Protein AF-A0A3P7IVL6-F1 (afdb_monomer)

Secondary structure (DSSP, 8-state):
--HHHHHHHHHHHHHHHHHHHHHHHHTT-TT----SHHHHHHHHHHHHHHHHHHHHHHHHHHHHHHHHHHHHHHHHHHHHHHHHHHHHHHHHHHHHHHHHHHHHHHS---TTHHHHHHHHHHHHHHHHHHHHHHHHHHHHHHHHHHHHHHHHHHHHHHHHHHHHHHHHHHHHHHHHHHHHHHHHHHHHHHHHHHT--

Radius of gyration: 36.12 Å; Cα contacts (8 Å, |Δi|>4): 30; chains: 1; bounding box: 82×51×109 Å

Nearest PDB structures (foldseek):
  7o3w-assembly1_A  TM=5.440E-01  e=7.818E-01  Synechocystis sp. PCC 6803 substr. Kazusa
  8qbr-assembly1_A  TM=5.659E-01  e=1.483E+00  Nostoc punctiforme
  7aal-assembly1_B  TM=8.943E-01  e=7.839E+00  Homo sapiens
  3na7-assembly1_A  TM=5.509E-01  e=3.410E+00  Helicobacter pylori NCTC 11638
  7pg5-assembly1_B  TM=4.757E-01  e=8.910E+00  Homo sapiens

InterPro domains:
  IPR004178 Calmodulin-binding domain [PF02888] (80-142)
  IPR004178 Calmodulin-binding domain [SM01053] (80-152)
  IPR013099 Potassium channel domain [PF07885] (22-63)
  IPR015449 Potassium channel, calcium-activated, SK [PTHR10153] (15-185)
  IPR036122 SK, calmodulin-binding domain superfamily [SSF81327] (63-142)

Sequence (197 aa):
MCRRFSTRMRCGLLVSLILPAITFMLNGYGDIVPQTHAGRIIAIFVGVVGAIISSILIAVISRNILLSQGQRNVNNFMHDSKLTREHKNAAAKVLQ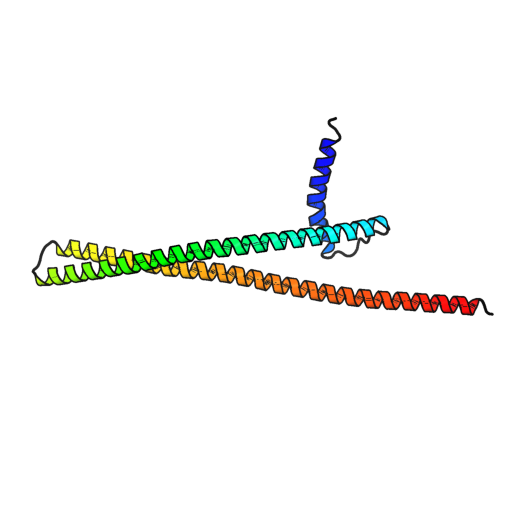HTWRIHKCLRSGPDSRLRTYQRKFLRAIHEFRAIKNEMRVFSENNSANSQQVTRLVAEMHFSMQRLMSAQDEMRAQIEVLQRAVRNHYTNSQQRCVFAFHH

pLDDT: mean 72.86, std 12.62, range [30.52, 90.44]

Foldseek 3Di:
DPPPVVVVVVVVVCCVVVLVVVVVVVVDPPDDDPPDPVVVVVVVVSVVVVVVVVVVVVVVVVVVVVVVCVVVVVVLVVVLVVLVVQLVVLVVQLVVLVVVLVVVVVVDDDPCNVVSVVSNVVSVVSNVVSVVVVVVSVVVVVVVVVVVVVVVVVVVVVVVVVVVVVVVVVVVVVVVVVVVVVVVVVVVVVVVVVVPD

Solvent-accessible surface area (backbone atoms only — not comparable to full-atom values): 10817 Å² total; per-residue (Å²): 131,76,73,68,58,61,53,54,55,50,50,53,54,47,48,65,53,44,53,60,50,49,53,62,46,69,74,70,63,93,78,81,74,64,90,45,75,68,50,51,53,51,52,52,53,50,51,52,51,50,50,52,52,50,51,52,50,51,53,50,51,51,52,53,51,53,53,49,48,56,55,47,51,52,52,50,51,54,50,50,56,48,51,55,52,49,48,54,51,34,50,51,50,35,52,53,38,51,52,52,46,55,55,47,67,74,74,48,98,53,89,60,52,64,59,49,52,51,54,35,52,50,32,50,50,52,41,51,49,51,53,49,51,53,50,52,51,51,50,52,53,50,52,54,52,49,51,52,54,49,53,51,50,53,50,50,52,53,49,49,53,52,50,54,54,50,51,53,53,50,52,52,51,52,53,50,52,51,51,54,52,53,51,52,53,54,53,52,53,52,55,56,59,68,74,74,117

Mean predicted aligned error: 16.77 Å

Structure (mmCIF, N/CA/C/O backbone):
data_AF-A0A3P7IVL6-F1
#
_entry.id   AF-A0A3P7IVL6-F1
#
loop_
_atom_site.group_PDB
_atom_site.id
_atom_site.type_symbol
_atom_site.label_atom_id
_atom_site.label_alt_id
_atom_site.label_comp_id
_atom_site.label_asym_id
_atom_site.label_entity_id
_atom_site.label_seq_id
_atom_site.pdbx_PDB_ins_code
_atom_site.Cartn_x
_atom_site.Cartn_y
_atom_site.Cartn_z
_atom_site.occupancy
_atom_site.B_iso_or_equiv
_atom_site.auth_seq_id
_atom_site.auth_comp_id
_atom_site.auth_asym_id
_atom_site.auth_atom_id
_atom_site.pdbx_PDB_model_num
ATOM 1 N N . MET A 1 1 ? 33.882 36.173 -13.151 1.00 40.03 1 MET A N 1
ATOM 2 C CA . MET A 1 1 ? 33.550 34.875 -12.511 1.00 40.03 1 MET A CA 1
ATOM 3 C C . MET A 1 1 ? 32.069 34.452 -12.582 1.00 40.03 1 MET A C 1
ATOM 5 O O . MET A 1 1 ? 31.773 33.340 -12.176 1.00 40.03 1 MET A O 1
ATOM 9 N N . CYS A 1 2 ? 31.143 35.229 -13.171 1.00 39.06 2 CYS A N 1
ATOM 10 C CA . CYS A 1 2 ? 29.698 34.919 -13.103 1.00 39.06 2 CYS A CA 1
ATOM 11 C C . CYS A 1 2 ? 29.119 34.078 -14.277 1.00 39.06 2 CYS A C 1
ATOM 13 O O . CYS A 1 2 ? 28.009 33.568 -14.188 1.00 39.06 2 CYS A O 1
ATOM 15 N N . ARG A 1 3 ? 29.858 33.860 -15.382 1.00 30.52 3 ARG A N 1
ATOM 16 C CA . ARG A 1 3 ? 29.344 33.093 -16.549 1.00 30.52 3 ARG A CA 1
ATOM 17 C C . ARG A 1 3 ? 29.587 31.579 -16.513 1.00 30.52 3 ARG A C 1
ATOM 19 O O . ARG A 1 3 ? 28.929 30.866 -17.257 1.00 30.52 3 ARG A O 1
ATOM 26 N N . ARG A 1 4 ? 30.484 31.074 -15.655 1.00 42.00 4 ARG A N 1
ATOM 27 C CA . ARG A 1 4 ? 30.798 29.628 -15.548 1.00 42.00 4 ARG A CA 1
ATOM 28 C C . ARG A 1 4 ? 29.868 28.854 -14.603 1.00 42.00 4 ARG A C 1
ATOM 30 O O . ARG A 1 4 ? 29.782 27.636 -14.708 1.00 42.00 4 ARG A O 1
ATOM 37 N N . PHE A 1 5 ? 29.159 29.542 -13.705 1.00 41.78 5 PHE A N 1
ATOM 38 C CA . PHE A 1 5 ? 28.256 28.904 -12.738 1.00 41.78 5 PHE A CA 1
ATOM 39 C C . PHE A 1 5 ? 26.876 28.596 -13.351 1.00 41.78 5 PHE A C 1
ATOM 41 O O . PHE A 1 5 ? 26.327 27.514 -13.162 1.00 41.78 5 PHE A O 1
ATOM 48 N N . SER A 1 6 ? 26.365 29.495 -14.204 1.00 43.97 6 SER A N 1
ATOM 49 C CA . SER A 1 6 ? 25.066 29.337 -14.878 1.00 43.97 6 SER A CA 1
ATOM 50 C C . SER A 1 6 ? 25.060 28.257 -15.979 1.00 43.97 6 SER A C 1
ATOM 52 O O . SER A 1 6 ? 24.025 27.654 -16.262 1.00 43.97 6 SER A O 1
ATOM 54 N N . THR A 1 7 ? 26.198 27.961 -16.614 1.00 47.94 7 THR A N 1
ATOM 55 C CA . THR A 1 7 ? 26.320 26.847 -17.577 1.00 47.94 7 THR A CA 1
ATOM 56 C C . THR A 1 7 ? 26.314 25.484 -16.889 1.00 47.94 7 THR A C 1
ATOM 58 O O . THR A 1 7 ? 25.734 24.545 -17.421 1.00 47.94 7 THR A O 1
ATOM 61 N N . ARG A 1 8 ? 26.866 25.372 -15.674 1.00 49.00 8 ARG A N 1
ATOM 62 C CA . ARG A 1 8 ? 26.912 24.104 -14.926 1.00 49.00 8 ARG A CA 1
ATOM 63 C C . ARG A 1 8 ? 25.527 23.673 -14.422 1.00 49.00 8 ARG A C 1
ATOM 65 O O . ARG A 1 8 ? 25.185 22.500 -14.531 1.00 49.00 8 ARG A O 1
ATOM 72 N N . MET A 1 9 ? 24.709 24.625 -13.958 1.00 46.12 9 MET A N 1
ATOM 73 C CA . MET A 1 9 ? 23.315 24.376 -13.547 1.00 46.12 9 MET A CA 1
ATOM 74 C C . MET A 1 9 ? 22.387 24.058 -14.729 1.00 46.12 9 MET A C 1
ATOM 76 O O . MET A 1 9 ? 21.556 23.161 -14.615 1.00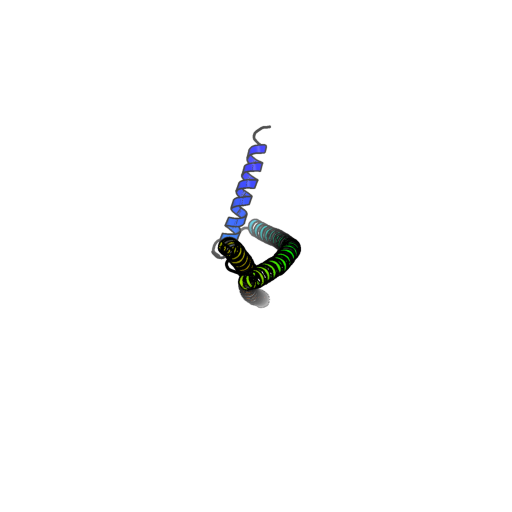 46.12 9 MET A O 1
ATOM 80 N N . ARG A 1 10 ? 22.562 24.717 -15.887 1.00 51.88 10 ARG A N 1
ATOM 81 C CA . ARG A 1 10 ? 21.811 24.378 -17.110 1.00 51.88 10 ARG A CA 1
ATOM 82 C C . ARG A 1 10 ? 22.158 22.988 -17.635 1.00 51.88 10 ARG A C 1
ATOM 84 O O . ARG A 1 10 ? 21.244 22.261 -18.000 1.00 51.88 10 ARG A O 1
ATOM 91 N N . CYS A 1 11 ? 23.431 22.587 -17.598 1.00 51.12 11 CYS A N 1
ATOM 92 C CA . CYS A 1 11 ? 23.828 21.226 -17.963 1.00 51.12 11 CYS A CA 1
ATOM 93 C C . CYS A 1 11 ? 23.228 20.174 -17.021 1.00 51.12 11 CYS A C 1
ATOM 95 O O . CYS A 1 11 ? 22.756 19.158 -17.505 1.00 51.12 11 CYS A O 1
ATOM 97 N N . GLY A 1 12 ? 23.184 20.410 -15.704 1.00 57.50 12 GLY A N 1
ATOM 98 C CA . GLY A 1 12 ? 22.579 19.461 -14.758 1.00 57.50 12 GLY A CA 1
ATOM 99 C C . GLY A 1 12 ? 21.068 19.287 -14.948 1.00 57.50 12 GLY A C 1
ATOM 100 O O . GLY A 1 12 ? 20.574 18.159 -14.929 1.00 57.50 12 GLY A O 1
ATOM 101 N N . LEU A 1 13 ? 20.342 20.388 -15.188 1.00 55.28 13 LEU A N 1
ATOM 102 C CA . LEU A 1 13 ? 18.896 20.354 -15.435 1.00 55.28 13 LEU A CA 1
ATOM 103 C C . LEU A 1 13 ? 18.567 19.730 -16.799 1.00 55.28 13 LEU A C 1
ATOM 105 O O . LEU A 1 13 ? 17.675 18.891 -16.888 1.00 55.28 13 LEU A O 1
ATOM 109 N N . LEU A 1 14 ? 19.324 20.094 -17.842 1.00 59.06 14 LEU A N 1
ATOM 110 C CA . LEU A 1 14 ? 19.193 19.504 -19.174 1.00 59.06 14 LEU A CA 1
ATOM 111 C C . LEU A 1 14 ? 19.497 18.011 -19.133 1.00 59.06 14 LEU A C 1
ATOM 113 O O . LEU A 1 14 ? 18.693 17.244 -19.630 1.00 59.06 14 LEU A O 1
ATOM 117 N N . VAL A 1 15 ? 20.581 17.579 -18.483 1.00 59.62 15 VAL A N 1
ATOM 118 C CA . VAL A 1 15 ? 20.932 16.155 -18.340 1.00 59.62 15 VAL A CA 1
ATOM 119 C C . VAL A 1 15 ? 19.873 15.391 -17.536 1.00 59.62 15 VAL A C 1
ATOM 121 O O . VAL A 1 15 ? 19.522 14.279 -17.919 1.00 59.62 15 VAL A O 1
ATOM 124 N N . SER A 1 16 ? 19.299 15.991 -16.488 1.00 60.81 16 SER A N 1
ATOM 125 C CA . SER A 1 16 ? 18.245 15.356 -15.675 1.00 60.81 16 SER A CA 1
ATOM 126 C C . SER A 1 16 ? 16.907 15.204 -16.405 1.00 60.81 16 SER A C 1
ATOM 128 O O . SER A 1 16 ? 16.158 14.288 -16.088 1.00 60.81 16 SER A O 1
ATOM 130 N N . LEU A 1 17 ? 16.604 16.069 -17.379 1.00 60.56 17 LEU A N 1
ATOM 131 C CA . LEU A 1 17 ? 15.425 15.956 -18.253 1.00 60.56 17 LEU A CA 1
ATOM 132 C C . LEU A 1 17 ? 15.698 15.093 -19.494 1.00 60.56 17 LEU A C 1
ATOM 134 O O . LEU A 1 17 ? 14.822 14.363 -19.949 1.00 60.56 17 LEU A O 1
ATOM 138 N N . ILE A 1 18 ? 16.925 15.135 -20.013 1.00 59.34 18 ILE A N 1
ATOM 139 C CA . ILE A 1 18 ? 17.363 14.402 -21.204 1.00 59.34 18 ILE A CA 1
ATOM 140 C C . ILE A 1 18 ? 17.543 12.911 -20.915 1.00 59.34 18 ILE A C 1
ATOM 142 O O . ILE A 1 18 ? 17.183 12.099 -21.754 1.00 59.34 18 ILE A O 1
ATOM 146 N N . LEU A 1 19 ? 18.038 12.514 -19.742 1.00 58.66 19 LEU A N 1
ATOM 147 C CA . LEU A 1 19 ? 18.210 11.100 -19.382 1.00 58.66 19 LEU A CA 1
ATOM 148 C C . LEU A 1 19 ? 16.891 10.294 -19.359 1.00 58.66 19 LEU A C 1
ATOM 150 O O . LEU A 1 19 ? 16.832 9.251 -20.017 1.00 58.66 19 LEU A O 1
ATOM 154 N N . PRO A 1 20 ? 15.817 10.737 -18.674 1.00 62.50 20 PRO A N 1
ATOM 155 C CA . PRO A 1 20 ? 14.535 10.040 -18.714 1.00 62.50 20 PRO A CA 1
ATOM 156 C C . PRO A 1 20 ? 13.854 10.161 -20.082 1.00 62.50 20 PRO A C 1
ATOM 158 O O . PRO A 1 20 ? 13.264 9.184 -20.530 1.00 62.50 20 PRO A O 1
ATOM 161 N N . ALA A 1 21 ? 13.996 11.292 -20.790 1.00 57.72 21 ALA A N 1
ATOM 162 C CA . ALA A 1 21 ? 13.462 11.455 -22.145 1.00 57.72 21 ALA A CA 1
ATOM 163 C C . ALA A 1 21 ? 14.143 10.526 -23.167 1.00 57.72 21 ALA A C 1
ATOM 165 O O . ALA A 1 21 ? 13.452 9.889 -23.951 1.00 57.72 21 ALA A O 1
ATOM 166 N N . ILE A 1 22 ? 15.473 10.369 -23.115 1.00 58.38 22 ILE A N 1
ATOM 167 C CA . ILE A 1 22 ? 16.239 9.419 -23.942 1.00 58.38 22 ILE A CA 1
ATOM 168 C C . ILE A 1 22 ? 15.881 7.975 -23.586 1.00 58.38 22 ILE A C 1
ATOM 170 O O . ILE A 1 22 ? 15.765 7.151 -24.484 1.00 58.38 22 ILE A O 1
ATOM 174 N N . THR A 1 23 ? 15.653 7.662 -22.307 1.00 66.25 23 THR A N 1
ATOM 175 C CA . THR A 1 23 ? 15.199 6.325 -21.879 1.00 66.25 23 THR A CA 1
ATOM 176 C C . THR A 1 23 ? 13.799 6.014 -22.426 1.00 66.25 23 THR A C 1
ATOM 178 O O . THR A 1 23 ? 13.561 4.914 -22.917 1.00 66.25 23 THR A O 1
ATOM 181 N N . PHE A 1 24 ? 12.895 7.001 -22.427 1.00 53.53 24 PHE A N 1
ATOM 182 C CA . PHE A 1 24 ? 11.566 6.892 -23.042 1.00 53.53 24 PHE A CA 1
ATOM 183 C C . PHE A 1 24 ? 11.642 6.766 -24.576 1.00 53.53 24 PHE A C 1
ATOM 185 O O . PHE A 1 24 ? 10.857 6.036 -25.172 1.00 53.53 24 PHE A O 1
ATOM 192 N N . MET A 1 25 ? 12.623 7.421 -25.208 1.00 54.16 25 MET A N 1
ATOM 193 C CA . MET A 1 25 ? 12.894 7.346 -26.651 1.00 54.16 25 MET A CA 1
ATOM 194 C C . MET A 1 25 ? 13.533 6.004 -27.065 1.00 54.16 25 MET A C 1
ATOM 196 O O . MET A 1 25 ? 13.226 5.476 -28.133 1.00 54.16 25 MET A O 1
ATOM 200 N N . LEU A 1 26 ? 14.374 5.416 -26.203 1.00 52.44 26 LEU A N 1
ATOM 201 C CA . LEU A 1 26 ? 14.987 4.092 -26.390 1.00 52.44 26 LEU A CA 1
ATOM 202 C C . LEU A 1 26 ? 14.007 2.930 -26.171 1.00 52.44 26 LEU A C 1
ATOM 204 O O . LEU A 1 26 ? 14.275 1.833 -26.650 1.00 52.44 26 LEU A O 1
ATOM 208 N N . ASN A 1 27 ? 12.875 3.164 -25.499 1.00 62.91 27 ASN A N 1
ATOM 209 C CA . ASN A 1 27 ? 11.801 2.176 -25.357 1.00 62.91 27 ASN A CA 1
ATOM 210 C C . ASN A 1 27 ? 11.063 1.883 -26.683 1.00 62.91 27 ASN A C 1
ATOM 212 O O . ASN A 1 27 ? 10.253 0.960 -26.714 1.00 62.91 27 ASN A O 1
ATOM 216 N N . GLY A 1 28 ? 11.357 2.608 -27.775 1.00 50.34 28 GLY A N 1
ATOM 217 C CA . GLY A 1 28 ? 11.016 2.149 -29.125 1.00 50.34 28 GLY A CA 1
ATOM 218 C C . GLY A 1 28 ? 10.509 3.206 -30.102 1.00 50.34 28 GLY A C 1
ATOM 219 O O . GLY A 1 28 ? 9.373 3.116 -30.549 1.00 50.34 28 GLY A O 1
ATOM 220 N N . TYR A 1 29 ? 11.374 4.122 -30.540 1.00 47.25 29 TYR A N 1
ATOM 221 C CA . TYR A 1 29 ? 11.321 4.611 -31.925 1.00 47.25 29 TYR A CA 1
ATOM 222 C C . TYR A 1 29 ? 12.718 4.461 -32.535 1.00 47.25 29 TYR A C 1
ATOM 224 O O . TYR A 1 29 ? 13.561 5.353 -32.477 1.00 47.25 29 TYR A O 1
ATOM 232 N N . GLY A 1 30 ? 12.989 3.252 -33.031 1.00 52.19 30 GLY A N 1
ATOM 233 C CA . GLY A 1 30 ? 14.270 2.804 -33.580 1.00 52.19 30 GLY A CA 1
ATOM 234 C C . GLY A 1 30 ? 14.639 3.414 -34.934 1.00 52.19 30 GLY A C 1
ATOM 235 O O . GLY A 1 30 ? 14.943 2.665 -35.853 1.00 52.19 30 GLY A O 1
ATOM 236 N N . ASP A 1 31 ? 14.634 4.744 -35.056 1.00 48.06 31 ASP A N 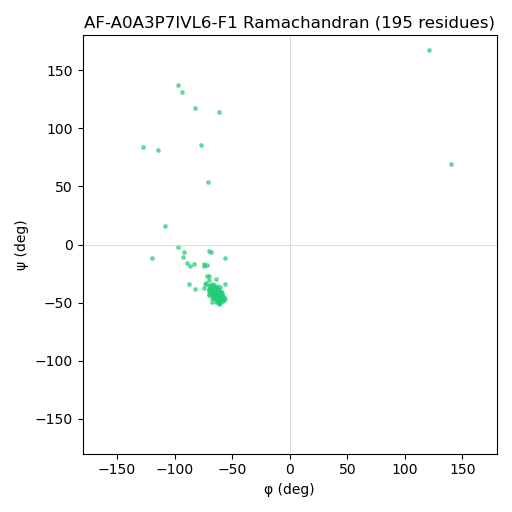1
ATOM 237 C CA . ASP A 1 31 ? 14.937 5.438 -36.322 1.00 48.06 31 ASP A CA 1
ATOM 238 C C . ASP A 1 31 ? 16.158 6.383 -36.251 1.00 48.06 31 ASP A C 1
ATOM 240 O O . ASP A 1 31 ? 16.692 6.809 -37.269 1.00 48.06 31 ASP A O 1
ATOM 244 N N . ILE A 1 32 ? 16.696 6.685 -35.062 1.00 52.00 32 ILE A N 1
ATOM 245 C CA . ILE A 1 32 ? 17.850 7.597 -34.933 1.00 52.00 32 ILE A CA 1
ATOM 246 C C . ILE A 1 32 ? 19.065 6.830 -34.405 1.00 52.00 32 ILE A C 1
ATOM 248 O O . ILE A 1 32 ? 19.394 6.851 -33.220 1.00 52.00 32 ILE A O 1
ATOM 252 N N . VAL A 1 33 ? 19.758 6.137 -35.312 1.00 50.34 33 VAL A N 1
ATOM 253 C CA . VAL A 1 33 ? 21.111 5.619 -35.064 1.00 50.34 33 VAL A CA 1
ATOM 254 C C . VAL A 1 33 ? 22.105 6.757 -35.309 1.00 50.34 33 VAL A C 1
ATOM 256 O O . VAL A 1 33 ? 22.210 7.227 -36.445 1.00 50.34 33 VAL A O 1
ATOM 259 N N . PRO A 1 34 ? 22.882 7.208 -34.304 1.00 51.06 34 PRO A N 1
ATOM 260 C CA . PRO A 1 34 ? 23.963 8.145 -34.563 1.00 51.06 34 PRO A CA 1
ATOM 261 C C . PRO A 1 34 ? 24.978 7.475 -35.503 1.00 51.06 34 PRO A C 1
ATOM 263 O O . PRO A 1 34 ? 25.629 6.485 -35.158 1.00 51.06 34 PRO A O 1
ATOM 266 N N . GLN A 1 35 ? 25.097 8.017 -36.716 1.00 54.66 35 GLN A N 1
ATOM 267 C CA . GLN A 1 35 ? 26.013 7.544 -37.762 1.00 54.66 35 GLN A CA 1
ATOM 268 C C . GLN A 1 35 ? 27.494 7.830 -37.436 1.00 54.66 35 GLN A C 1
ATOM 270 O O . GLN A 1 35 ? 28.387 7.372 -38.140 1.00 54.66 35 GLN A O 1
ATOM 275 N N . THR A 1 36 ? 27.787 8.549 -36.345 1.00 70.44 36 THR A N 1
ATOM 276 C CA . THR A 1 36 ? 29.150 8.893 -35.916 1.00 70.44 36 THR A CA 1
ATOM 277 C C . THR A 1 36 ? 29.674 7.934 -34.839 1.00 70.44 36 THR A C 1
ATOM 279 O O . THR A 1 36 ? 28.979 7.606 -33.873 1.00 70.44 36 THR A O 1
ATOM 282 N N . HIS A 1 37 ? 30.939 7.506 -34.957 1.00 65.19 37 HIS A N 1
ATOM 283 C CA . HIS A 1 37 ? 31.587 6.595 -33.996 1.00 65.19 37 HIS A CA 1
ATOM 284 C C . HIS A 1 37 ? 31.557 7.118 -32.547 1.00 65.19 37 HIS A C 1
ATOM 286 O O . HIS A 1 37 ? 31.378 6.338 -31.613 1.00 65.19 37 HIS A O 1
ATOM 292 N N . ALA A 1 38 ? 31.650 8.438 -32.356 1.00 63.81 38 ALA A N 1
ATOM 293 C CA . ALA A 1 38 ? 31.571 9.067 -31.039 1.00 63.81 38 ALA A CA 1
ATOM 294 C C . ALA A 1 38 ? 30.180 8.921 -30.387 1.00 63.81 38 ALA A C 1
ATOM 296 O O . ALA A 1 38 ? 30.089 8.659 -29.188 1.00 63.81 38 ALA A O 1
ATOM 297 N N . GLY A 1 39 ? 29.095 9.024 -31.165 1.00 62.59 39 GLY A N 1
ATOM 298 C CA . GLY A 1 39 ? 27.727 8.900 -30.648 1.00 62.59 39 GLY A CA 1
ATOM 299 C C . GLY A 1 39 ? 27.399 7.490 -30.154 1.00 62.59 39 GLY A C 1
ATOM 300 O O . GLY A 1 39 ? 26.723 7.333 -29.139 1.00 62.59 39 GLY A O 1
ATOM 301 N N . ARG A 1 40 ? 27.951 6.459 -30.810 1.00 69.69 40 ARG A N 1
ATOM 302 C CA . ARG A 1 40 ? 27.796 5.058 -30.381 1.00 69.69 40 ARG A CA 1
ATOM 303 C C . ARG A 1 40 ? 28.468 4.788 -29.035 1.00 69.69 40 ARG A C 1
ATOM 305 O O . ARG A 1 40 ? 27.877 4.132 -28.184 1.00 69.69 40 ARG A O 1
ATOM 312 N N . ILE A 1 41 ? 29.669 5.329 -28.821 1.00 72.38 41 ILE A N 1
ATOM 313 C CA . ILE A 1 41 ? 30.393 5.182 -27.549 1.00 72.38 41 ILE A CA 1
ATOM 314 C C . ILE A 1 41 ? 29.614 5.866 -26.419 1.00 72.38 41 ILE A C 1
ATOM 316 O O . ILE A 1 41 ? 29.389 5.256 -25.376 1.00 72.38 41 ILE A O 1
ATOM 320 N N . ILE A 1 42 ? 29.132 7.092 -26.642 1.00 71.50 42 ILE A N 1
ATOM 321 C CA . ILE A 1 42 ? 28.351 7.835 -25.642 1.00 71.50 42 ILE A CA 1
ATOM 322 C C . ILE A 1 42 ? 27.057 7.089 -25.290 1.00 71.50 42 ILE A C 1
ATOM 324 O O . ILE A 1 42 ? 26.733 6.971 -24.111 1.00 71.50 42 ILE A O 1
ATOM 328 N N . ALA A 1 43 ? 26.351 6.533 -26.278 1.00 67.38 43 ALA A N 1
ATOM 329 C CA . ALA A 1 43 ? 25.129 5.765 -26.042 1.00 67.38 43 ALA A CA 1
ATOM 330 C C . ALA A 1 43 ? 25.374 4.522 -25.165 1.00 67.38 43 ALA A C 1
ATOM 332 O O . ALA A 1 43 ? 24.615 4.273 -24.229 1.00 67.38 43 ALA A O 1
ATOM 333 N N . ILE A 1 44 ? 26.462 3.782 -25.411 1.00 73.31 44 ILE A N 1
ATOM 334 C CA . ILE A 1 44 ? 26.840 2.616 -24.596 1.00 73.31 44 ILE A CA 1
ATOM 335 C C . ILE A 1 44 ? 27.181 3.046 -23.165 1.00 73.31 44 ILE A C 1
ATOM 337 O O . ILE A 1 44 ? 26.679 2.451 -22.212 1.00 73.31 44 ILE A O 1
ATOM 341 N N . PHE A 1 45 ? 27.982 4.103 -22.994 1.00 74.00 45 PHE A N 1
ATOM 342 C CA . PHE A 1 45 ? 28.326 4.622 -21.666 1.00 74.00 45 PHE A CA 1
ATOM 343 C C . PHE A 1 45 ? 27.088 5.078 -20.887 1.00 74.00 45 PHE A C 1
ATOM 345 O O . PHE A 1 45 ? 26.946 4.738 -19.714 1.00 74.00 45 PHE A O 1
ATOM 352 N N . VAL A 1 46 ? 26.168 5.796 -21.533 1.00 74.62 46 VAL A N 1
ATOM 353 C CA . VAL A 1 46 ? 24.910 6.238 -20.915 1.00 74.62 46 VAL A CA 1
ATOM 354 C C . VAL A 1 46 ? 24.026 5.045 -20.545 1.00 74.62 46 VAL A C 1
ATOM 356 O O . VAL A 1 46 ? 23.462 5.038 -19.453 1.00 74.62 46 VAL A O 1
ATOM 359 N N . GLY A 1 47 ? 23.958 4.009 -21.387 1.00 69.81 47 GLY A N 1
ATOM 360 C CA . GLY A 1 47 ? 23.231 2.774 -21.083 1.00 69.81 47 GLY A CA 1
ATOM 361 C C . GLY A 1 47 ? 23.799 2.028 -19.871 1.00 69.81 47 GLY A C 1
ATOM 362 O O . GLY A 1 47 ? 23.048 1.636 -18.979 1.00 69.81 47 GLY A O 1
ATOM 363 N N . VAL A 1 48 ? 25.127 1.891 -19.786 1.00 78.62 48 VAL A N 1
ATOM 364 C CA . VAL A 1 48 ? 25.802 1.246 -18.645 1.00 78.62 48 VAL A CA 1
ATOM 365 C C . VAL A 1 48 ? 25.597 2.049 -17.361 1.00 78.62 48 VAL A C 1
ATOM 367 O O . VAL A 1 48 ? 25.231 1.484 -16.331 1.00 78.62 48 VAL A O 1
ATOM 370 N N . VAL A 1 49 ? 25.769 3.371 -17.414 1.00 79.25 49 VAL A N 1
ATOM 371 C CA . VAL A 1 49 ? 25.545 4.252 -16.258 1.00 79.25 49 VAL A CA 1
ATOM 372 C C . VAL A 1 49 ? 24.077 4.213 -15.819 1.00 79.25 49 VAL A C 1
ATOM 374 O O . VAL A 1 49 ? 23.804 4.103 -14.625 1.00 79.25 49 VAL A O 1
ATOM 377 N N . GLY A 1 50 ? 23.128 4.216 -16.759 1.00 72.19 50 GLY A N 1
ATOM 378 C CA . GLY A 1 50 ? 21.698 4.082 -16.471 1.00 72.19 50 GLY A CA 1
ATOM 379 C C . GLY A 1 50 ? 21.343 2.748 -15.808 1.00 72.19 50 GLY A C 1
ATOM 380 O O . GLY A 1 50 ? 20.579 2.726 -14.840 1.00 72.19 50 GLY A O 1
ATOM 381 N N . ALA A 1 51 ? 21.947 1.645 -16.258 1.00 74.69 51 ALA A N 1
ATOM 382 C CA . ALA A 1 51 ? 21.772 0.328 -15.649 1.00 74.69 51 ALA A CA 1
ATOM 383 C C . ALA A 1 51 ? 22.339 0.270 -14.219 1.00 74.69 51 ALA A C 1
ATOM 385 O O . ALA A 1 51 ? 21.680 -0.246 -13.314 1.00 74.69 51 ALA A O 1
ATOM 386 N N . ILE A 1 52 ? 23.522 0.853 -13.987 1.00 79.94 52 ILE A N 1
ATOM 387 C CA . ILE A 1 52 ? 24.141 0.928 -12.653 1.00 79.94 52 ILE A CA 1
ATOM 388 C C . ILE A 1 52 ? 23.270 1.756 -11.700 1.00 79.94 52 ILE A C 1
ATOM 390 O O . ILE A 1 52 ? 22.985 1.313 -10.588 1.00 79.94 52 ILE A O 1
ATOM 394 N N . ILE A 1 53 ? 22.794 2.926 -12.138 1.00 79.31 53 ILE A N 1
ATOM 395 C CA . ILE A 1 53 ? 21.922 3.792 -11.329 1.00 79.31 53 ILE A CA 1
ATOM 396 C C . ILE A 1 53 ? 20.596 3.086 -11.011 1.00 79.31 53 ILE A C 1
ATOM 398 O O . ILE A 1 53 ? 20.153 3.111 -9.863 1.00 79.31 53 ILE A O 1
ATOM 402 N N . SER A 1 54 ? 19.992 2.406 -11.991 1.00 78.88 54 SER A N 1
ATOM 403 C CA . SER A 1 54 ? 18.746 1.649 -11.795 1.00 78.88 54 SER A CA 1
ATOM 404 C C . SER A 1 54 ? 18.932 0.498 -10.803 1.00 78.88 54 SER A C 1
ATOM 406 O O . SER A 1 54 ? 18.100 0.306 -9.919 1.00 78.88 54 SER A O 1
ATOM 408 N N . SER A 1 55 ? 20.055 -0.220 -10.886 1.00 81.94 55 SER A N 1
ATOM 409 C CA . SER A 1 55 ? 20.410 -1.284 -9.941 1.00 81.94 55 SER A CA 1
ATOM 410 C C . SER A 1 55 ? 20.544 -0.758 -8.506 1.00 81.94 55 SER A C 1
ATOM 412 O O . SER A 1 55 ? 19.954 -1.316 -7.576 1.00 81.94 55 SER A O 1
ATOM 414 N N . ILE A 1 56 ? 21.237 0.372 -8.320 1.00 84.94 56 ILE A N 1
ATOM 415 C CA . ILE A 1 56 ? 21.379 1.018 -7.007 1.00 84.94 56 ILE A CA 1
ATOM 416 C C . ILE A 1 56 ? 20.010 1.461 -6.473 1.00 84.94 56 ILE A C 1
ATOM 418 O O . ILE A 1 56 ? 19.703 1.217 -5.305 1.00 84.94 56 ILE A O 1
ATOM 422 N N . LEU A 1 57 ? 19.165 2.065 -7.314 1.00 77.88 57 LEU A N 1
ATOM 423 C CA . LEU A 1 57 ? 17.824 2.503 -6.924 1.00 77.88 57 LEU A CA 1
ATOM 424 C C . LEU A 1 57 ? 16.961 1.326 -6.451 1.00 77.88 57 LEU A C 1
ATOM 426 O O . LEU A 1 57 ? 16.368 1.399 -5.374 1.00 77.88 57 LEU A O 1
ATOM 430 N N . ILE A 1 58 ? 16.934 0.226 -7.208 1.00 81.75 58 ILE A N 1
ATOM 431 C CA . ILE A 1 58 ? 16.193 -0.990 -6.839 1.00 81.75 58 ILE A CA 1
ATOM 432 C C . ILE A 1 58 ? 16.719 -1.556 -5.512 1.00 81.75 58 ILE A C 1
ATOM 434 O O . ILE A 1 58 ? 15.927 -1.903 -4.634 1.00 81.75 58 ILE A O 1
ATOM 438 N N . ALA A 1 59 ? 18.041 -1.590 -5.315 1.00 81.44 59 ALA A N 1
ATOM 439 C CA . ALA A 1 59 ? 18.645 -2.053 -4.066 1.00 81.44 59 ALA A CA 1
ATOM 440 C C . ALA A 1 59 ? 18.251 -1.179 -2.860 1.00 81.44 59 ALA A C 1
ATOM 442 O O . ALA A 1 59 ? 17.961 -1.702 -1.780 1.00 81.44 59 ALA A O 1
ATOM 443 N N . VAL A 1 60 ? 18.199 0.145 -3.033 1.00 85.25 60 VAL A N 1
ATOM 444 C CA . VAL A 1 60 ? 17.766 1.089 -1.990 1.00 85.25 60 VAL A CA 1
ATOM 445 C C . VAL A 1 60 ? 16.280 0.918 -1.684 1.00 85.25 60 VAL A C 1
ATOM 447 O O . VAL A 1 60 ? 15.908 0.842 -0.513 1.00 85.25 60 VAL A O 1
ATOM 450 N N . ILE A 1 61 ? 15.427 0.818 -2.704 1.00 79.19 61 ILE A N 1
ATOM 451 C CA . ILE A 1 61 ? 13.984 0.602 -2.527 1.00 79.19 61 ILE A CA 1
ATOM 452 C C . ILE A 1 61 ? 13.735 -0.718 -1.792 1.00 79.19 61 ILE A C 1
ATOM 454 O O . ILE A 1 61 ? 12.997 -0.736 -0.808 1.00 79.19 61 ILE A O 1
ATOM 458 N N . SER A 1 62 ? 14.410 -1.794 -2.200 1.00 78.88 62 SER A N 1
ATOM 459 C CA . SER A 1 62 ? 14.320 -3.103 -1.548 1.00 78.88 62 SER A CA 1
ATOM 460 C C . SER A 1 62 ? 14.663 -3.019 -0.056 1.00 78.88 62 SER A C 1
ATOM 462 O O . SER A 1 62 ? 13.882 -3.459 0.790 1.00 78.88 62 SER A O 1
ATOM 464 N N . ARG A 1 63 ? 15.764 -2.343 0.304 1.00 79.56 63 ARG A N 1
ATOM 465 C CA . ARG A 1 63 ? 16.151 -2.133 1.711 1.00 79.56 63 ARG A CA 1
ATOM 466 C C . ARG A 1 63 ? 15.137 -1.291 2.489 1.00 79.56 63 ARG A C 1
ATOM 468 O O . ARG A 1 63 ? 14.829 -1.631 3.628 1.00 79.56 63 ARG A O 1
ATOM 475 N N . ASN A 1 64 ? 14.591 -0.230 1.893 1.00 74.62 64 ASN A N 1
ATOM 476 C CA . ASN A 1 64 ? 13.569 0.602 2.537 1.00 74.62 64 ASN A CA 1
ATOM 477 C C . ASN A 1 64 ? 12.261 -0.170 2.778 1.00 74.62 64 ASN A C 1
ATOM 479 O O . ASN A 1 64 ? 11.657 -0.033 3.842 1.00 74.62 64 ASN A O 1
ATOM 483 N N . ILE A 1 65 ? 11.845 -1.019 1.833 1.00 77.56 65 ILE A N 1
ATOM 484 C CA . ILE A 1 65 ? 10.670 -1.886 1.986 1.00 77.56 65 ILE A CA 1
ATOM 485 C C . ILE A 1 65 ? 10.906 -2.912 3.100 1.00 77.56 65 ILE A C 1
ATOM 487 O O . ILE A 1 65 ? 10.036 -3.078 3.951 1.00 77.56 65 ILE A O 1
ATOM 491 N N . LEU A 1 66 ? 12.081 -3.547 3.145 1.00 72.56 66 LEU A N 1
ATOM 492 C CA . LEU A 1 66 ? 12.444 -4.517 4.187 1.00 72.56 66 LEU A CA 1
ATOM 493 C C . LEU A 1 66 ? 12.464 -3.883 5.589 1.00 72.56 66 LEU A C 1
ATOM 495 O O . LEU A 1 66 ? 11.885 -4.435 6.526 1.00 72.56 66 LEU A O 1
ATOM 499 N N . LEU A 1 67 ? 13.061 -2.694 5.732 1.00 74.19 67 LEU A N 1
ATOM 500 C CA . LEU A 1 67 ? 13.052 -1.937 6.991 1.00 74.19 67 LEU A CA 1
ATOM 501 C C . LEU A 1 67 ? 11.625 -1.540 7.400 1.00 74.19 67 LEU A C 1
ATOM 503 O O . LEU A 1 67 ? 11.239 -1.721 8.558 1.00 74.19 67 LEU A O 1
ATOM 507 N N . SER A 1 68 ? 10.814 -1.067 6.443 1.00 73.06 68 SER A N 1
ATOM 508 C CA . SER A 1 68 ? 9.413 -0.718 6.692 1.00 73.06 68 SER A CA 1
ATOM 509 C C . SER A 1 68 ? 8.588 -1.938 7.099 1.00 73.06 68 SER A C 1
ATOM 511 O O . SER A 1 68 ? 7.755 -1.828 7.993 1.00 73.06 68 SER A O 1
ATOM 513 N N . GLN A 1 69 ? 8.838 -3.113 6.514 1.00 75.00 69 GLN A N 1
ATOM 514 C CA . GLN A 1 69 ? 8.179 -4.358 6.910 1.00 75.00 69 GLN A CA 1
ATOM 515 C C . GLN A 1 69 ? 8.522 -4.753 8.348 1.00 75.00 69 GLN A C 1
ATOM 517 O O . GLN A 1 69 ? 7.612 -5.086 9.101 1.00 75.00 69 GLN A O 1
ATOM 522 N N . GLY A 1 70 ? 9.789 -4.652 8.762 1.00 74.69 70 GLY A N 1
ATOM 523 C CA . GLY A 1 70 ? 10.196 -4.953 10.138 1.00 74.69 70 GLY A CA 1
ATOM 524 C C . GLY A 1 70 ? 9.496 -4.058 11.165 1.00 74.69 70 GLY A C 1
ATOM 525 O O . GLY A 1 70 ? 8.879 -4.548 12.111 1.00 74.69 70 GLY A O 1
ATOM 526 N N . GLN A 1 71 ? 9.510 -2.742 10.940 1.00 75.31 71 GLN A N 1
ATOM 527 C CA . GLN A 1 71 ? 8.833 -1.787 11.823 1.00 75.31 71 GLN A CA 1
ATOM 528 C C . GLN A 1 71 ? 7.308 -1.951 11.804 1.00 75.31 71 GLN A C 1
ATOM 530 O O . GLN A 1 71 ? 6.677 -1.936 12.861 1.00 75.31 71 GLN A O 1
ATOM 535 N N . ARG A 1 72 ? 6.705 -2.149 10.623 1.00 77.31 72 ARG A N 1
ATOM 536 C CA . ARG A 1 72 ? 5.261 -2.400 10.486 1.00 77.31 72 ARG A CA 1
ATOM 537 C C . ARG A 1 72 ? 4.848 -3.689 11.181 1.00 77.31 72 ARG A C 1
ATOM 539 O O . ARG A 1 72 ? 3.813 -3.691 11.830 1.00 77.31 72 ARG A O 1
ATOM 546 N N . ASN A 1 73 ? 5.644 -4.752 11.093 1.00 81.31 73 ASN A N 1
ATOM 547 C CA . ASN A 1 73 ? 5.348 -6.022 11.751 1.00 81.31 73 ASN A CA 1
ATOM 548 C C . ASN A 1 73 ? 5.324 -5.864 13.277 1.00 81.31 73 ASN A C 1
ATOM 550 O O . ASN A 1 73 ? 4.381 -6.307 13.927 1.00 81.31 73 ASN A O 1
ATOM 554 N N . VAL A 1 74 ? 6.305 -5.152 13.840 1.00 81.12 74 VAL A N 1
ATOM 555 C CA . VAL A 1 74 ? 6.334 -4.845 15.278 1.00 81.12 74 VAL A CA 1
ATOM 556 C C . VAL A 1 74 ? 5.166 -3.942 15.677 1.00 81.12 74 VAL A C 1
ATOM 558 O O . VAL A 1 74 ? 4.493 -4.221 16.667 1.00 81.12 74 VAL A O 1
ATOM 561 N N . ASN A 1 75 ? 4.881 -2.887 14.908 1.00 81.94 75 ASN A N 1
ATOM 562 C CA . ASN A 1 75 ? 3.761 -1.987 15.188 1.00 81.94 75 ASN A CA 1
ATOM 563 C C . ASN A 1 75 ? 2.411 -2.717 15.120 1.00 81.94 75 ASN A C 1
ATOM 565 O O . ASN A 1 75 ? 1.562 -2.528 15.987 1.00 81.94 75 ASN A O 1
ATOM 569 N N . ASN A 1 76 ? 2.230 -3.588 14.128 1.00 83.50 76 ASN A N 1
ATOM 570 C CA . ASN A 1 76 ? 1.027 -4.396 13.981 1.00 83.50 76 ASN A CA 1
ATOM 571 C C . ASN A 1 76 ? 0.879 -5.390 15.133 1.00 83.50 76 ASN A C 1
ATOM 573 O O . ASN A 1 76 ? -0.205 -5.498 15.696 1.00 83.50 76 ASN A O 1
ATOM 577 N N . PHE A 1 77 ? 1.966 -6.054 15.530 1.00 84.31 77 PHE A N 1
ATOM 578 C CA . PHE A 1 77 ? 1.976 -6.951 16.683 1.00 84.31 77 PHE A CA 1
ATOM 579 C C . PHE A 1 77 ? 1.655 -6.217 17.993 1.00 84.31 77 PHE A C 1
ATOM 581 O O . PHE A 1 77 ? 0.883 -6.709 18.818 1.00 84.31 77 PHE A O 1
ATOM 588 N N . MET A 1 78 ? 2.208 -5.015 18.179 1.00 85.25 78 MET A N 1
ATOM 589 C CA . MET A 1 78 ? 1.927 -4.171 19.342 1.00 85.25 78 MET A CA 1
ATOM 590 C C . MET A 1 78 ? 0.451 -3.751 19.380 1.00 85.25 78 MET A C 1
ATOM 592 O O . MET A 1 78 ? -0.189 -3.813 20.433 1.00 85.25 78 MET A O 1
ATOM 596 N N . HIS A 1 79 ? -0.101 -3.354 18.231 1.00 82.88 79 HIS A N 1
ATOM 597 C CA . HIS A 1 79 ? -1.499 -2.951 18.102 1.00 82.88 79 HIS A CA 1
ATOM 598 C C . HIS A 1 79 ? -2.456 -4.125 18.358 1.00 82.88 79 HIS A C 1
ATOM 600 O O . HIS A 1 79 ? -3.399 -3.990 19.138 1.00 82.88 79 HIS A O 1
ATOM 606 N N . ASP A 1 80 ? -2.163 -5.296 17.790 1.00 84.12 80 ASP A N 1
ATOM 607 C CA . ASP A 1 80 ? -2.922 -6.537 17.982 1.00 84.12 80 ASP A CA 1
ATOM 608 C C . ASP A 1 80 ? -2.903 -7.019 19.444 1.00 84.12 80 ASP A C 1
ATOM 610 O O . ASP A 1 80 ? -3.941 -7.338 20.037 1.00 84.12 80 ASP A O 1
ATOM 614 N N . SER A 1 81 ? -1.729 -6.963 20.082 1.00 84.69 81 SER A N 1
ATOM 615 C CA . SER A 1 81 ? -1.568 -7.276 21.508 1.00 84.69 81 SER A CA 1
ATOM 616 C C . SER A 1 81 ? -2.409 -6.351 22.393 1.00 84.69 81 SER A C 1
ATOM 618 O O . SER A 1 81 ? -3.037 -6.806 23.357 1.00 84.69 81 SER A O 1
ATOM 620 N N . LYS A 1 82 ? -2.462 -5.052 22.064 1.00 86.06 82 LYS A N 1
ATOM 621 C CA . LYS A 1 82 ? -3.279 -4.067 22.785 1.00 86.06 82 LYS A CA 1
ATOM 622 C C . LYS A 1 82 ? -4.775 -4.326 22.589 1.00 86.06 82 LYS A C 1
ATOM 624 O O . LYS A 1 82 ? -5.496 -4.429 23.581 1.00 86.06 82 LYS A O 1
ATOM 629 N N . LEU A 1 83 ? -5.228 -4.500 21.346 1.00 79.69 83 LEU A N 1
ATOM 630 C CA . LEU A 1 83 ? -6.624 -4.808 21.004 1.00 79.69 83 LEU A CA 1
ATOM 631 C C . LEU A 1 83 ? -7.120 -6.082 21.696 1.00 79.69 83 LEU A C 1
ATOM 633 O O . LEU A 1 83 ? -8.188 -6.079 22.308 1.00 79.69 83 LEU A O 1
ATOM 637 N N . THR A 1 84 ? -6.322 -7.151 21.681 1.00 81.06 84 THR A N 1
ATOM 638 C CA . THR A 1 84 ? -6.663 -8.424 22.336 1.00 81.06 84 THR A CA 1
ATOM 639 C C . THR A 1 84 ? -6.828 -8.257 23.848 1.00 81.06 84 THR A C 1
ATOM 641 O O . THR A 1 84 ? -7.724 -8.848 24.463 1.00 81.06 84 THR A O 1
ATOM 644 N N . ARG A 1 85 ? -5.980 -7.435 24.471 1.00 86.19 85 ARG A N 1
ATOM 645 C CA . ARG A 1 85 ? -6.040 -7.153 25.908 1.00 86.19 85 ARG A CA 1
ATOM 646 C C . ARG A 1 85 ? -7.265 -6.307 26.268 1.00 86.19 85 ARG A C 1
ATOM 648 O O . ARG A 1 85 ? -7.963 -6.642 27.227 1.00 86.19 85 ARG A O 1
ATOM 655 N N . GLU A 1 86 ? -7.571 -5.284 25.474 1.00 85.38 86 GLU A N 1
ATOM 656 C CA . GLU A 1 86 ? -8.784 -4.471 25.632 1.00 85.38 86 GLU A CA 1
ATOM 657 C C . GLU A 1 86 ? -10.057 -5.295 25.404 1.00 85.38 86 GLU A C 1
ATOM 659 O O . GLU A 1 86 ? -11.012 -5.172 26.170 1.00 85.38 86 GLU A O 1
ATOM 664 N N . HIS A 1 87 ? -10.059 -6.212 24.435 1.00 80.75 87 HIS A N 1
ATOM 665 C CA . HIS A 1 87 ? -11.185 -7.109 24.178 1.00 80.75 87 HIS A CA 1
ATOM 666 C C . HIS A 1 87 ? -11.491 -8.009 25.383 1.00 80.75 87 HIS A C 1
ATOM 668 O O . HIS A 1 87 ? -12.644 -8.109 25.812 1.00 80.75 87 HIS A O 1
ATOM 674 N N . LYS A 1 88 ? -10.454 -8.607 25.987 1.00 83.75 88 LYS A N 1
ATOM 675 C CA . LYS A 1 88 ? -10.580 -9.414 27.214 1.00 83.75 88 LYS A CA 1
ATOM 676 C C . LYS A 1 88 ? -11.081 -8.576 28.397 1.00 83.75 88 LYS A C 1
ATOM 678 O O . LYS A 1 88 ? -11.952 -9.026 29.140 1.00 83.75 88 LYS A O 1
ATOM 683 N N . ASN A 1 89 ? -10.578 -7.351 28.552 1.00 89.69 89 ASN A N 1
ATOM 684 C CA . ASN A 1 89 ? -11.000 -6.434 29.614 1.00 89.69 89 ASN A CA 1
ATOM 685 C C . ASN A 1 89 ? -12.466 -5.991 29.445 1.00 89.69 89 ASN A C 1
ATOM 687 O O . ASN A 1 89 ? -13.249 -6.025 30.395 1.00 89.69 89 ASN A O 1
ATOM 691 N N . ALA A 1 90 ? -12.869 -5.629 28.226 1.00 83.62 90 ALA A N 1
ATOM 692 C CA . ALA A 1 90 ? -14.246 -5.274 27.901 1.00 83.62 90 ALA A CA 1
ATOM 693 C C . ALA A 1 90 ? -15.202 -6.455 28.131 1.00 83.62 90 ALA A C 1
ATOM 695 O O . ALA A 1 90 ? -16.241 -6.279 28.768 1.00 83.62 90 ALA A O 1
ATOM 696 N N . ALA A 1 91 ? -14.831 -7.671 27.713 1.00 86.75 91 ALA A N 1
ATOM 697 C CA . ALA A 1 91 ? -15.612 -8.879 27.986 1.00 86.75 91 ALA A CA 1
ATOM 698 C C . ALA A 1 91 ? -15.783 -9.131 29.496 1.00 86.75 91 ALA A C 1
ATOM 700 O O . ALA A 1 91 ? -16.893 -9.405 29.958 1.00 86.75 91 ALA A O 1
ATOM 701 N N . ALA A 1 92 ? -14.715 -8.962 30.284 1.00 89.38 92 ALA A N 1
ATOM 702 C CA . ALA A 1 92 ? -14.776 -9.083 31.740 1.00 89.38 92 ALA A CA 1
ATOM 703 C C . ALA A 1 92 ? -15.719 -8.040 32.368 1.00 89.38 92 ALA A C 1
ATOM 705 O O . ALA A 1 92 ? -16.527 -8.385 33.233 1.00 89.38 92 ALA A O 1
ATOM 706 N N . LYS A 1 93 ? -15.689 -6.784 31.902 1.00 85.12 93 LYS A N 1
ATOM 707 C CA . LYS A 1 93 ? -16.629 -5.737 32.347 1.00 85.12 93 LYS A CA 1
ATOM 708 C C . LYS A 1 93 ? -18.076 -6.086 31.998 1.00 85.12 93 LYS A C 1
ATOM 710 O O . LYS A 1 93 ? -18.956 -5.933 32.845 1.00 85.12 93 LYS A O 1
ATOM 715 N N . VAL A 1 94 ? -18.333 -6.586 30.788 1.00 83.94 94 VAL A N 1
ATOM 716 C CA . VAL A 1 94 ? -19.671 -7.035 30.363 1.00 83.94 94 VAL A CA 1
ATOM 717 C C . VAL A 1 94 ? -20.178 -8.150 31.281 1.00 83.94 94 VAL A C 1
ATOM 719 O O . VAL A 1 94 ? -21.300 -8.055 31.783 1.00 83.94 94 VAL A O 1
ATOM 722 N N . LEU A 1 95 ? -19.350 -9.154 31.585 1.00 87.00 95 LEU A N 1
ATOM 723 C CA . LEU A 1 95 ? -19.689 -10.242 32.513 1.00 87.00 95 LEU A CA 1
ATOM 724 C C . LEU A 1 95 ? -19.981 -9.723 33.931 1.00 87.00 95 LEU A C 1
ATOM 726 O O . LEU A 1 95 ? -21.005 -10.077 34.518 1.00 87.00 95 LEU A O 1
ATOM 730 N N . GLN A 1 96 ? -19.146 -8.824 34.462 1.00 84.69 96 GLN A N 1
ATOM 731 C CA . GLN A 1 96 ? -19.358 -8.215 35.782 1.00 84.69 96 GLN A CA 1
ATOM 732 C C . GLN A 1 96 ? -20.655 -7.399 35.850 1.00 84.69 96 GLN A C 1
ATOM 734 O O . GLN A 1 96 ? -21.391 -7.475 36.839 1.00 84.69 96 GLN A O 1
ATOM 739 N N . HIS A 1 97 ? -20.959 -6.620 34.808 1.00 77.38 97 HIS A N 1
ATOM 740 C CA . HIS A 1 97 ? -22.203 -5.858 34.727 1.00 77.38 97 HIS A CA 1
ATOM 741 C C . HIS A 1 97 ? -23.424 -6.773 34.595 1.00 77.38 97 HIS A C 1
ATOM 743 O O . HIS A 1 97 ? -24.412 -6.536 35.289 1.00 77.38 97 HIS A O 1
ATOM 749 N N . THR A 1 98 ? -23.334 -7.842 33.798 1.00 83.44 98 THR A N 1
ATOM 750 C CA . THR A 1 98 ? -24.386 -8.868 33.673 1.00 83.44 98 THR A CA 1
ATOM 751 C C . THR A 1 98 ? -24.688 -9.503 35.027 1.00 83.44 98 THR A C 1
ATOM 753 O O . THR A 1 98 ? -25.843 -9.556 35.451 1.00 83.44 98 THR A O 1
ATOM 756 N N . TRP A 1 99 ? -23.648 -9.921 35.754 1.00 85.31 99 TRP A N 1
ATOM 757 C CA . TRP A 1 99 ? -23.794 -10.544 37.069 1.00 85.31 99 TRP A CA 1
ATOM 758 C C . TRP A 1 99 ? -24.387 -9.581 38.104 1.00 85.31 99 TRP A C 1
ATOM 760 O O . TRP A 1 99 ? -25.301 -9.947 38.845 1.00 85.31 99 TRP A O 1
ATOM 770 N N . ARG A 1 100 ? -23.923 -8.322 38.127 1.00 76.38 100 ARG A N 1
ATOM 771 C CA . ARG A 1 100 ? -24.479 -7.283 39.009 1.00 76.38 100 ARG A CA 1
ATOM 772 C C . ARG A 1 100 ? -25.951 -7.002 38.714 1.00 76.38 100 ARG A C 1
ATOM 774 O O . ARG A 1 100 ? -26.716 -6.850 39.660 1.00 76.38 100 ARG A O 1
ATOM 781 N N . ILE A 1 101 ? -26.349 -6.963 37.440 1.00 76.94 101 ILE A N 1
ATOM 782 C CA . ILE A 1 101 ? -27.758 -6.813 37.047 1.00 76.94 101 ILE A CA 1
ATOM 783 C C . ILE A 1 101 ? -28.576 -8.000 37.549 1.00 76.94 101 ILE A C 1
ATOM 785 O O . ILE A 1 101 ? -29.586 -7.784 38.210 1.00 76.94 101 ILE A O 1
ATOM 789 N N . HIS A 1 102 ? -28.124 -9.232 37.304 1.00 79.81 102 HIS A N 1
ATOM 790 C CA . HIS A 1 102 ? -28.822 -10.443 37.740 1.00 79.81 102 HIS A CA 1
ATOM 791 C C . HIS A 1 102 ? -29.009 -10.492 39.266 1.00 79.81 102 HIS A C 1
ATOM 793 O O . HIS A 1 102 ? -30.101 -10.776 39.755 1.00 79.81 102 HIS A O 1
ATOM 799 N N . LYS A 1 103 ? -27.966 -10.148 40.035 1.00 79.12 103 LYS A N 1
ATOM 800 C CA . LYS A 1 103 ? -28.047 -10.072 41.501 1.00 79.12 103 LYS A CA 1
ATOM 801 C C . LYS A 1 103 ? -29.017 -8.982 41.967 1.00 79.12 103 LYS A C 1
ATOM 803 O O . LYS A 1 103 ? -29.801 -9.230 42.875 1.00 79.12 103 LYS A O 1
ATOM 808 N N . CYS A 1 104 ? -28.994 -7.804 41.339 1.00 69.69 104 CYS A N 1
ATOM 809 C CA . CYS A 1 104 ? -29.897 -6.705 41.689 1.00 69.69 104 CYS A CA 1
ATOM 810 C C . CYS A 1 104 ? -31.363 -7.048 41.376 1.00 69.69 104 CYS A C 1
ATOM 812 O O . CYS A 1 104 ? -32.240 -6.739 42.172 1.00 69.69 104 CYS A O 1
ATOM 814 N N . LEU A 1 105 ? -31.616 -7.749 40.264 1.00 70.25 105 LEU A N 1
ATOM 815 C CA . LEU A 1 105 ? -32.948 -8.211 39.865 1.00 70.25 105 LEU A CA 1
ATOM 816 C C . LEU A 1 105 ? -33.544 -9.220 40.864 1.00 70.25 105 LEU A C 1
ATOM 818 O O . LEU A 1 105 ? -34.757 -9.273 41.038 1.00 70.25 105 LEU A O 1
ATOM 822 N N . ARG A 1 106 ? -32.689 -9.994 41.547 1.00 74.31 106 ARG A N 1
ATOM 823 C CA . ARG A 1 106 ? -33.079 -10.984 42.564 1.00 74.31 106 ARG A CA 1
ATOM 824 C C . ARG A 1 106 ? -33.298 -10.382 43.962 1.00 74.31 106 ARG A C 1
ATOM 826 O O . ARG A 1 106 ? -33.920 -11.033 44.792 1.00 74.31 106 ARG A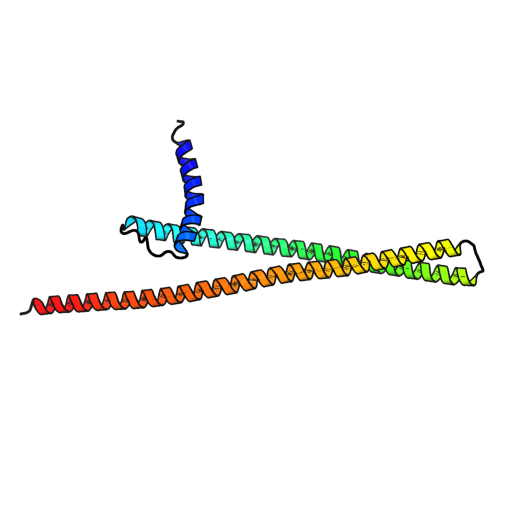 O 1
ATOM 833 N N . SER A 1 107 ? -32.806 -9.166 44.226 1.00 68.31 107 SER A N 1
ATOM 834 C CA . SER A 1 107 ? -32.917 -8.485 45.531 1.00 68.31 107 SER A CA 1
ATOM 835 C C . SER A 1 107 ? -34.078 -7.481 45.645 1.00 68.31 107 SER A C 1
ATOM 837 O O . SER A 1 107 ? -34.275 -6.941 46.728 1.00 68.31 107 SER A O 1
ATOM 839 N N . GLY A 1 108 ? -34.864 -7.253 44.585 1.00 63.16 108 GLY A N 1
ATOM 840 C CA . GLY A 1 108 ? -36.073 -6.410 44.613 1.00 63.16 108 GLY A CA 1
ATOM 841 C C . GLY A 1 108 ? -36.045 -5.217 43.638 1.00 63.16 108 GLY A C 1
ATOM 842 O O . GLY A 1 108 ? -34.997 -4.910 43.063 1.00 63.16 108 GLY A O 1
ATOM 843 N N . PRO A 1 109 ? -37.195 -4.550 43.401 1.00 62.00 109 PRO A N 1
ATOM 844 C CA . PRO A 1 109 ? -37.344 -3.508 42.386 1.00 62.00 109 PRO A CA 1
ATOM 845 C C . PRO A 1 109 ? -36.724 -2.189 42.854 1.00 62.00 109 PRO A C 1
ATOM 847 O O . PRO A 1 109 ? -37.387 -1.315 43.402 1.00 62.00 109 PRO A O 1
ATOM 850 N N . ASP A 1 110 ? -35.425 -2.050 42.623 1.00 62.62 110 ASP A N 1
ATOM 851 C CA . ASP A 1 110 ? -34.681 -0.847 42.970 1.00 62.62 110 ASP A CA 1
ATOM 852 C C . ASP A 1 110 ? -34.628 0.102 41.758 1.00 62.62 110 ASP A C 1
ATOM 854 O O . ASP A 1 110 ? -34.258 -0.294 40.645 1.00 62.62 110 ASP A O 1
ATOM 858 N N . SER A 1 111 ? -34.937 1.387 41.954 1.00 61.75 111 SER A N 1
ATOM 859 C CA . SER A 1 111 ? -34.868 2.450 40.923 1.00 61.75 111 SER A CA 1
ATOM 860 C C . SER A 1 111 ? -33.472 2.582 40.275 1.00 61.75 111 SER A C 1
ATOM 862 O O . SER A 1 111 ? -33.300 3.189 39.213 1.00 61.75 111 SER A O 1
ATOM 864 N N . ARG A 1 112 ? -32.472 1.922 40.871 1.00 67.88 112 ARG A N 1
ATOM 865 C CA . ARG A 1 112 ? -31.093 1.755 40.399 1.00 67.88 112 ARG A CA 1
ATOM 866 C C . ARG A 1 112 ? -30.945 0.802 39.202 1.00 67.88 112 ARG A C 1
ATOM 868 O O . ARG A 1 112 ? -29.930 0.885 38.503 1.00 67.88 112 ARG A O 1
ATOM 875 N N . LEU A 1 113 ? -31.933 -0.049 38.901 1.00 71.88 113 LEU A N 1
ATOM 876 C CA . LEU A 1 113 ? -31.872 -1.042 37.814 1.00 71.88 113 LEU A CA 1
ATOM 877 C C . LEU A 1 113 ? -31.663 -0.405 36.428 1.00 71.88 113 LEU A C 1
ATOM 879 O O . LEU A 1 113 ? -30.827 -0.875 35.651 1.00 71.88 113 LEU A O 1
ATOM 883 N N . ARG A 1 114 ? -32.336 0.722 36.148 1.00 76.12 114 ARG A N 1
ATOM 884 C CA . ARG A 1 114 ? -32.165 1.481 34.890 1.00 76.12 114 ARG A CA 1
ATOM 885 C C . ARG A 1 114 ? -30.726 1.976 34.707 1.00 76.12 114 ARG A C 1
ATOM 887 O O . ARG A 1 114 ? -30.199 1.970 33.595 1.00 76.12 114 ARG A O 1
ATOM 894 N N . THR A 1 115 ? -30.063 2.369 35.793 1.00 77.38 115 THR A N 1
ATOM 895 C CA . THR A 1 115 ? -28.664 2.822 35.765 1.00 77.38 115 THR A CA 1
ATOM 896 C C . THR A 1 115 ? -27.710 1.664 35.474 1.00 77.38 115 THR A C 1
ATOM 898 O O . THR A 1 115 ? -26.766 1.829 34.697 1.00 77.38 115 THR A O 1
ATOM 901 N N . TYR A 1 116 ? -27.960 0.479 36.039 1.00 74.94 116 TYR A N 1
ATOM 902 C CA . TYR A 1 116 ? -27.160 -0.715 35.750 1.00 74.94 116 TYR A CA 1
ATOM 903 C C . TYR A 1 116 ? -27.342 -1.202 34.308 1.00 74.94 116 TYR A C 1
ATOM 905 O O . TYR A 1 116 ? -26.345 -1.481 33.643 1.00 74.94 116 TYR A O 1
ATOM 913 N N . GLN A 1 117 ? -28.572 -1.210 33.787 1.00 76.25 117 GLN A N 1
ATOM 914 C CA . GLN A 1 117 ? -28.847 -1.543 32.384 1.00 76.25 117 GLN A CA 1
ATOM 915 C C . GLN A 1 117 ? -28.145 -0.590 31.405 1.00 76.25 117 GLN A C 1
ATOM 917 O O . GLN A 1 117 ? -27.535 -1.053 30.443 1.00 76.25 117 GLN A O 1
ATOM 922 N N . ARG A 1 118 ? -28.140 0.728 31.667 1.00 83.12 118 ARG A N 1
ATOM 923 C CA . ARG A 1 118 ? -27.384 1.696 30.844 1.00 83.12 118 ARG A CA 1
ATOM 924 C C . ARG A 1 118 ? -25.879 1.420 30.856 1.00 83.12 118 ARG A C 1
ATOM 926 O O . ARG A 1 118 ? -25.240 1.497 29.809 1.00 83.12 118 ARG A O 1
ATOM 933 N N . LYS A 1 119 ? -25.308 1.085 32.020 1.00 77.75 119 LYS A N 1
ATOM 934 C CA . LYS A 1 119 ? -23.883 0.720 32.135 1.00 77.75 119 LYS A CA 1
ATOM 935 C C . LYS A 1 119 ? -23.563 -0.570 31.373 1.00 77.75 119 LYS A C 1
ATOM 937 O O . LYS A 1 119 ? -22.535 -0.636 30.710 1.00 77.75 119 LYS A O 1
ATOM 942 N N . PHE A 1 120 ? -24.459 -1.553 31.407 1.00 78.50 120 PHE A N 1
ATOM 943 C CA . PHE A 1 120 ? -24.314 -2.792 30.644 1.00 78.50 120 PHE A CA 1
ATOM 944 C C . PHE A 1 120 ? -24.408 -2.577 29.131 1.00 78.50 120 PHE A C 1
ATOM 946 O O . PHE A 1 120 ? -23.543 -3.048 28.398 1.00 78.50 120 PHE A O 1
ATOM 953 N N . LEU A 1 121 ? -25.392 -1.805 28.663 1.00 84.62 121 LEU A N 1
ATOM 954 C CA . LEU A 1 121 ? -25.503 -1.433 27.250 1.00 84.62 121 LEU A CA 1
ATOM 955 C C . LEU A 1 121 ? -24.252 -0.691 26.767 1.00 84.62 121 LEU A C 1
ATOM 957 O O . LEU A 1 121 ? -23.736 -1.008 25.698 1.00 84.62 121 LEU A O 1
ATOM 961 N N . ARG A 1 122 ? -23.710 0.234 27.572 1.00 84.00 122 ARG A N 1
ATOM 962 C CA . ARG A 1 122 ? -22.445 0.915 27.259 1.00 84.00 122 ARG A CA 1
ATOM 963 C C . ARG A 1 122 ? -21.286 -0.077 27.121 1.00 84.00 122 ARG A C 1
ATOM 965 O O . ARG A 1 122 ? -20.561 -0.006 26.137 1.00 84.00 122 ARG A O 1
ATOM 972 N N . ALA A 1 123 ? -21.167 -1.040 28.036 1.00 79.38 123 ALA A N 1
ATOM 973 C CA . ALA A 1 123 ? -20.139 -2.078 27.961 1.00 79.38 123 ALA A CA 1
ATOM 974 C C . ALA A 1 123 ? -20.289 -2.974 26.712 1.00 79.38 123 ALA A C 1
ATOM 976 O O . ALA A 1 123 ? -19.290 -3.334 26.092 1.00 79.38 123 ALA A O 1
ATOM 977 N N . ILE A 1 124 ? -21.520 -3.297 26.288 1.00 87.69 124 ILE A N 1
ATOM 978 C CA . ILE A 1 124 ? -21.766 -4.025 25.028 1.00 87.69 124 ILE A CA 1
ATOM 979 C C . ILE A 1 124 ? -21.368 -3.190 23.808 1.00 87.69 124 ILE A C 1
ATOM 981 O O . ILE A 1 124 ? -20.780 -3.727 22.867 1.00 87.69 124 ILE A O 1
ATOM 985 N N . HIS A 1 125 ? -21.684 -1.894 23.801 1.00 90.44 125 HIS A N 1
ATOM 986 C CA . HIS A 1 125 ? -21.280 -1.000 22.718 1.00 90.44 125 HIS A CA 1
ATOM 987 C C . HIS A 1 125 ? -19.756 -0.877 22.626 1.00 90.44 125 HIS A C 1
ATOM 989 O O . HIS A 1 125 ? -19.221 -1.009 21.527 1.00 90.44 125 HIS A O 1
ATOM 995 N N . GLU A 1 126 ? -19.059 -0.717 23.754 1.00 85.19 126 GLU A N 1
ATOM 996 C CA . GLU A 1 126 ? -17.589 -0.728 23.810 1.00 85.19 126 GLU A CA 1
ATOM 997 C C . GLU A 1 126 ? -17.019 -2.051 23.280 1.00 85.19 126 GLU A C 1
ATOM 999 O O . GLU A 1 126 ? -16.140 -2.050 22.421 1.00 85.19 126 GLU A O 1
ATOM 1004 N N . PHE A 1 127 ? -17.574 -3.191 23.700 1.00 81.00 127 PHE A N 1
ATOM 1005 C CA . PHE A 1 127 ? -17.148 -4.503 23.209 1.00 81.00 127 PHE A CA 1
ATOM 1006 C C . PHE A 1 127 ? -17.334 -4.656 21.690 1.00 81.00 127 PHE A C 1
ATOM 1008 O O . PHE A 1 127 ? -16.445 -5.153 20.995 1.00 81.00 127 PHE A O 1
ATOM 1015 N N . ARG A 1 128 ? -18.476 -4.209 21.149 1.00 88.81 128 ARG A N 1
ATOM 1016 C CA . ARG A 1 128 ? -18.732 -4.229 19.700 1.00 88.81 128 ARG A CA 1
ATOM 1017 C C . ARG A 1 128 ? -17.811 -3.281 18.939 1.00 88.81 128 ARG A C 1
ATOM 1019 O O . ARG A 1 128 ? -17.379 -3.651 17.850 1.00 88.81 128 ARG A O 1
ATOM 1026 N N . ALA A 1 129 ? -17.506 -2.109 19.494 1.00 86.88 129 ALA A N 1
ATOM 1027 C CA . ALA A 1 129 ? -16.573 -1.159 18.899 1.00 86.88 129 ALA A CA 1
ATOM 1028 C C . ALA A 1 129 ? -15.171 -1.772 18.782 1.00 86.88 129 ALA A C 1
ATOM 1030 O O . ALA A 1 129 ? -14.635 -1.824 17.678 1.00 86.88 129 ALA A O 1
ATOM 1031 N N . ILE A 1 130 ? -14.654 -2.362 19.867 1.00 82.31 130 ILE A N 1
ATOM 1032 C CA . ILE A 1 130 ? -13.359 -3.064 19.881 1.00 82.31 130 ILE A CA 1
ATOM 1033 C C . ILE A 1 130 ? -13.363 -4.237 18.887 1.00 82.31 130 ILE A C 1
ATOM 1035 O O . ILE A 1 130 ? -12.405 -4.433 18.143 1.00 82.31 130 ILE A O 1
ATOM 1039 N N . LYS A 1 131 ? -14.459 -5.009 18.810 1.00 82.81 131 LYS A N 1
ATOM 1040 C CA . LYS A 1 131 ? -14.585 -6.109 17.835 1.00 82.81 131 LYS A CA 1
ATOM 1041 C C . LYS A 1 131 ? -14.567 -5.606 16.386 1.00 82.81 131 LYS A C 1
ATOM 1043 O O . LYS A 1 131 ? -13.972 -6.246 15.522 1.00 82.81 131 LYS A O 1
ATOM 1048 N N . ASN A 1 132 ? -15.241 -4.491 16.101 1.00 88.81 132 ASN A N 1
ATOM 1049 C CA . ASN A 1 132 ? -15.226 -3.893 14.768 1.00 88.81 132 ASN A CA 1
ATOM 1050 C C . ASN A 1 132 ? -13.841 -3.340 14.419 1.00 88.81 132 ASN A C 1
ATOM 1052 O O . ASN A 1 132 ? -13.377 -3.559 13.307 1.00 88.81 132 ASN A O 1
ATOM 1056 N N . GLU A 1 133 ? -13.174 -2.681 15.364 1.00 83.94 133 GLU A N 1
ATOM 1057 C CA . GLU A 1 133 ? -11.808 -2.183 15.194 1.00 83.94 133 GLU A CA 1
ATOM 1058 C C . GLU A 1 133 ? -10.834 -3.324 14.863 1.00 83.94 133 GLU A C 1
ATOM 1060 O O . GLU A 1 133 ? -10.065 -3.213 13.911 1.00 83.94 133 GLU A O 1
ATOM 1065 N N . MET A 1 134 ? -10.953 -4.467 15.549 1.00 78.00 134 MET A N 1
ATOM 1066 C CA . MET A 1 134 ? -10.180 -5.680 15.257 1.00 78.00 134 MET A CA 1
ATOM 1067 C C . MET A 1 134 ? -10.389 -6.175 13.817 1.00 78.00 134 MET A C 1
ATOM 1069 O O . MET A 1 134 ? -9.430 -6.498 13.114 1.00 78.00 134 MET A O 1
ATOM 1073 N N . ARG A 1 135 ? -11.649 -6.218 13.360 1.00 85.62 135 ARG A N 1
ATOM 1074 C CA . ARG A 1 135 ? -12.000 -6.643 11.997 1.00 85.62 135 ARG A CA 1
ATOM 1075 C C . ARG A 1 135 ? -11.423 -5.684 10.958 1.00 85.62 135 ARG A C 1
ATOM 1077 O O . ARG A 1 135 ? -10.775 -6.135 10.022 1.00 85.62 135 ARG A O 1
ATOM 1084 N N . VAL A 1 136 ? -11.623 -4.378 11.142 1.00 84.88 136 VAL A N 1
ATOM 1085 C CA . VAL A 1 136 ? -11.124 -3.346 10.218 1.00 84.88 136 VAL A CA 1
ATOM 1086 C C . VAL A 1 136 ? -9.596 -3.353 10.164 1.00 84.88 136 VAL A C 1
ATOM 1088 O O . VAL A 1 136 ? -9.024 -3.255 9.083 1.00 84.88 136 VAL A O 1
ATOM 1091 N N . PHE A 1 137 ? -8.920 -3.515 11.303 1.00 81.12 137 PHE A N 1
ATOM 1092 C CA . PHE A 1 137 ? -7.463 -3.631 11.353 1.00 81.12 137 PHE A CA 1
ATOM 1093 C C . PHE A 1 137 ? -6.960 -4.865 10.589 1.00 81.12 137 PHE A C 1
ATOM 1095 O O . PHE A 1 137 ? -6.026 -4.757 9.791 1.00 81.12 137 PHE A O 1
ATOM 1102 N N . SER A 1 138 ? -7.604 -6.019 10.786 1.00 80.56 138 SER A N 1
ATOM 1103 C CA . SER A 1 138 ? -7.287 -7.255 10.064 1.00 80.56 138 SER A CA 1
ATOM 1104 C C . SER A 1 138 ? -7.485 -7.095 8.551 1.00 80.56 138 SER A C 1
ATOM 1106 O O . SER A 1 138 ? -6.578 -7.405 7.773 1.00 80.56 138 SER A O 1
ATOM 1108 N N . GLU A 1 139 ? -8.618 -6.520 8.138 1.00 82.50 139 GLU A N 1
ATOM 1109 C CA . GLU A 1 139 ? -8.925 -6.224 6.736 1.00 82.50 139 GLU A CA 1
ATOM 1110 C C . GLU A 1 139 ? -7.902 -5.260 6.124 1.00 82.50 139 GLU A C 1
ATOM 1112 O O . GLU A 1 139 ? -7.307 -5.590 5.102 1.00 82.50 139 GLU A O 1
ATOM 1117 N N . ASN A 1 140 ? -7.595 -4.131 6.770 1.00 80.50 140 ASN A N 1
ATOM 1118 C CA . ASN A 1 140 ? -6.593 -3.180 6.274 1.00 80.50 140 ASN A CA 1
ATOM 1119 C C . ASN A 1 140 ? -5.198 -3.801 6.147 1.00 80.50 140 ASN A C 1
ATOM 1121 O O . ASN A 1 140 ? -4.494 -3.547 5.167 1.00 80.50 140 ASN A O 1
ATOM 1125 N N . ASN A 1 141 ? -4.780 -4.608 7.125 1.00 79.38 141 ASN A N 1
ATOM 1126 C CA . ASN A 1 141 ? -3.475 -5.261 7.083 1.00 79.38 141 ASN A CA 1
ATOM 1127 C C . ASN A 1 141 ? -3.399 -6.283 5.935 1.00 79.38 141 ASN A C 1
ATOM 1129 O O . ASN A 1 141 ? -2.425 -6.308 5.181 1.00 79.38 141 ASN A O 1
ATOM 1133 N N . SER A 1 142 ? -4.452 -7.083 5.759 1.00 77.50 142 SER A N 1
ATOM 1134 C CA . SER A 1 142 ? -4.541 -8.045 4.657 1.00 77.50 142 SER A CA 1
ATOM 1135 C C . SER A 1 142 ? -4.636 -7.368 3.283 1.00 77.50 142 SER A C 1
ATOM 1137 O O . SER A 1 142 ? -3.925 -7.781 2.369 1.00 77.50 142 SER A O 1
ATOM 1139 N N . ALA A 1 143 ? -5.400 -6.281 3.141 1.00 78.56 143 ALA A N 1
ATOM 1140 C CA . ALA A 1 143 ? -5.519 -5.525 1.896 1.00 78.56 143 ALA A CA 1
ATOM 1141 C C . ALA A 1 143 ? -4.189 -4.877 1.481 1.00 78.56 143 ALA A C 1
ATOM 1143 O O . ALA A 1 143 ? -3.769 -5.027 0.332 1.00 78.56 143 ALA A O 1
ATOM 1144 N N . ASN A 1 144 ? -3.489 -4.219 2.413 1.00 77.00 144 ASN A N 1
ATOM 1145 C CA . ASN A 1 144 ? -2.176 -3.630 2.134 1.00 77.00 144 ASN A CA 1
ATOM 1146 C C . ASN A 1 144 ? -1.138 -4.695 1.765 1.00 77.00 144 ASN A C 1
ATOM 1148 O O . ASN A 1 144 ? -0.387 -4.508 0.810 1.00 77.00 144 ASN A O 1
ATOM 1152 N N . SER A 1 145 ? -1.101 -5.814 2.495 1.00 74.69 145 SER A N 1
ATOM 1153 C CA . SER A 1 145 ? -0.185 -6.917 2.187 1.00 74.69 145 SER A CA 1
ATOM 1154 C C . SER A 1 145 ? -0.463 -7.497 0.794 1.00 74.69 145 SER A C 1
ATOM 1156 O O . SER A 1 145 ? 0.440 -7.597 -0.033 1.00 74.69 145 SER A O 1
ATOM 1158 N N . GLN A 1 146 ? -1.735 -7.762 0.477 1.00 77.69 146 GLN A N 1
ATOM 1159 C CA . GLN A 1 146 ? -2.146 -8.277 -0.830 1.00 77.69 146 GLN A CA 1
ATOM 1160 C C . GLN A 1 146 ? -1.840 -7.315 -1.982 1.00 77.69 146 GLN A C 1
ATOM 1162 O O . GLN A 1 146 ? -1.423 -7.767 -3.047 1.00 77.69 146 GLN A O 1
ATOM 1167 N N . GLN A 1 147 ? -2.038 -6.005 -1.807 1.00 78.56 147 GLN A N 1
ATOM 1168 C CA . GLN A 1 147 ? -1.682 -5.013 -2.828 1.00 78.56 147 GLN A CA 1
ATOM 1169 C C . GLN A 1 147 ? -0.179 -5.022 -3.116 1.00 78.56 147 GLN A C 1
ATOM 1171 O O . GLN A 1 147 ? 0.214 -5.046 -4.280 1.00 78.56 147 GLN A O 1
A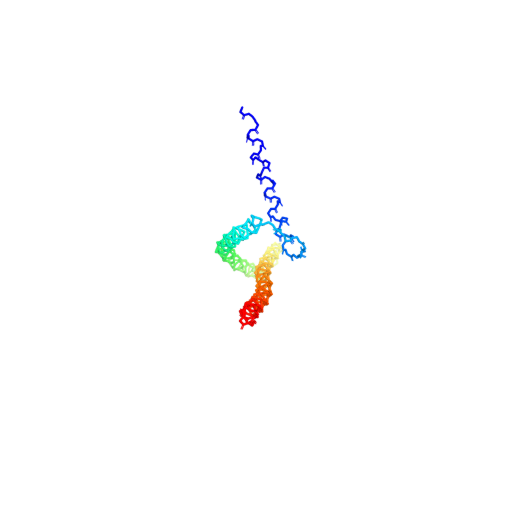TOM 1176 N N . VAL A 1 148 ? 0.658 -5.077 -2.076 1.00 77.56 148 VAL A N 1
ATOM 1177 C CA . VAL A 1 148 ? 2.116 -5.162 -2.243 1.00 77.56 148 VAL A CA 1
ATOM 1178 C C . VAL A 1 148 ? 2.507 -6.451 -2.967 1.00 77.56 148 VAL A C 1
ATOM 1180 O O . VAL A 1 148 ? 3.282 -6.393 -3.918 1.00 77.56 148 VAL A O 1
ATOM 1183 N N . THR A 1 149 ? 1.938 -7.601 -2.596 1.00 76.00 149 THR A N 1
ATOM 1184 C CA . THR A 1 149 ? 2.204 -8.873 -3.290 1.00 76.00 149 THR A CA 1
ATOM 1185 C C . THR A 1 149 ? 1.790 -8.827 -4.762 1.00 76.00 149 THR A C 1
ATOM 1187 O O . THR A 1 149 ? 2.536 -9.303 -5.616 1.00 76.00 149 THR A O 1
ATOM 1190 N N . ARG A 1 150 ? 0.637 -8.225 -5.081 1.00 83.19 150 ARG A N 1
ATOM 1191 C CA . ARG A 1 150 ? 0.175 -8.059 -6.469 1.00 83.19 150 ARG A CA 1
ATOM 1192 C C . ARG A 1 150 ? 1.118 -7.177 -7.283 1.00 83.19 150 ARG A C 1
ATOM 1194 O O . ARG A 1 150 ? 1.504 -7.575 -8.375 1.00 83.19 150 ARG A O 1
ATOM 1201 N N . LEU A 1 151 ? 1.533 -6.036 -6.733 1.00 79.62 151 LEU A N 1
ATOM 1202 C CA . LEU A 1 151 ? 2.477 -5.131 -7.396 1.00 79.62 151 LEU A CA 1
ATOM 1203 C C . LEU A 1 151 ? 3.828 -5.808 -7.651 1.00 79.62 151 LEU A C 1
ATOM 1205 O O . LEU A 1 151 ? 4.400 -5.663 -8.728 1.00 79.62 151 LEU A O 1
ATOM 1209 N N . VAL A 1 152 ? 4.330 -6.582 -6.686 1.00 74.19 152 VAL A N 1
ATOM 1210 C CA . VAL A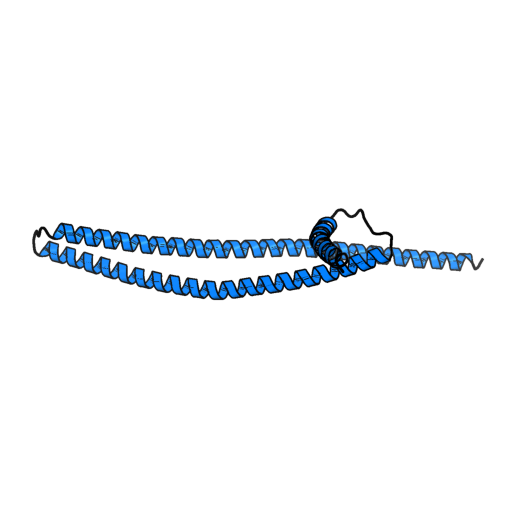 1 152 ? 5.570 -7.356 -6.855 1.00 74.19 152 VAL A CA 1
ATOM 1211 C C . VAL A 1 152 ? 5.408 -8.428 -7.938 1.00 74.19 152 VAL A C 1
ATOM 1213 O O . VAL A 1 152 ? 6.313 -8.604 -8.751 1.00 74.19 152 VAL A O 1
ATOM 1216 N N . ALA A 1 153 ? 4.263 -9.112 -7.997 1.00 80.69 153 ALA A N 1
ATOM 1217 C CA . ALA A 1 153 ? 3.988 -10.115 -9.025 1.00 80.69 153 ALA A CA 1
ATOM 1218 C C . ALA A 1 153 ? 3.891 -9.501 -10.434 1.00 80.69 153 ALA A C 1
ATOM 1220 O O . ALA A 1 153 ? 4.487 -10.022 -11.375 1.00 80.69 153 ALA A O 1
ATOM 1221 N N . GLU A 1 154 ? 3.195 -8.372 -10.578 1.00 84.06 154 GLU A N 1
ATOM 1222 C CA . GLU A 1 154 ? 3.078 -7.641 -11.846 1.00 84.06 154 GLU A CA 1
ATOM 1223 C C . GLU A 1 154 ? 4.433 -7.103 -12.321 1.00 84.06 154 GLU A C 1
ATOM 1225 O O . GLU A 1 154 ? 4.779 -7.212 -13.502 1.00 84.06 154 GLU A O 1
ATOM 1230 N N . MET A 1 155 ? 5.240 -6.587 -11.391 1.00 74.88 155 MET A N 1
ATOM 1231 C CA . MET A 1 155 ? 6.608 -6.161 -11.666 1.00 74.88 155 MET A CA 1
ATOM 1232 C C . MET A 1 155 ? 7.469 -7.335 -12.146 1.00 74.88 155 MET A C 1
ATOM 1234 O O . MET A 1 155 ? 8.161 -7.205 -13.155 1.00 74.88 155 MET A O 1
ATOM 1238 N N . HIS A 1 156 ? 7.399 -8.489 -11.476 1.00 72.75 156 HIS A N 1
ATOM 1239 C CA . HIS A 1 156 ? 8.122 -9.694 -11.889 1.00 72.75 156 HIS A CA 1
ATOM 1240 C C . HIS A 1 156 ? 7.709 -10.170 -13.282 1.00 72.75 156 HIS A C 1
ATOM 1242 O O . HIS A 1 156 ? 8.573 -10.479 -14.102 1.00 72.75 156 HIS A O 1
ATOM 1248 N N . PHE A 1 157 ? 6.408 -10.187 -13.570 1.00 83.88 157 PHE A N 1
ATOM 1249 C CA . PHE A 1 157 ? 5.895 -10.565 -14.882 1.00 83.88 157 PHE A CA 1
ATOM 1250 C C . PHE A 1 157 ? 6.379 -9.605 -15.975 1.00 83.88 157 PHE A C 1
ATOM 1252 O O . PHE A 1 157 ? 6.868 -10.030 -17.022 1.00 83.88 157 PHE A O 1
ATOM 1259 N N . SER A 1 158 ? 6.312 -8.300 -15.710 1.00 78.50 158 SER A N 1
ATOM 1260 C CA . SER A 1 158 ? 6.805 -7.268 -16.627 1.00 78.50 158 SER A CA 1
ATOM 1261 C C . SER A 1 158 ? 8.306 -7.415 -16.884 1.00 78.50 158 SER A C 1
ATOM 1263 O O . SER A 1 158 ? 8.745 -7.370 -18.032 1.00 78.50 158 SER A O 1
ATOM 1265 N N . MET A 1 159 ? 9.091 -7.669 -15.833 1.00 73.56 159 MET A N 1
ATOM 1266 C CA . MET A 1 159 ? 10.527 -7.927 -15.940 1.00 73.56 159 MET A CA 1
ATOM 1267 C C . MET A 1 159 ? 10.822 -9.182 -16.769 1.00 73.56 159 MET A C 1
ATOM 1269 O O . MET A 1 159 ? 11.691 -9.136 -17.634 1.00 73.56 159 MET A O 1
ATOM 1273 N N . GLN A 1 160 ? 10.088 -10.278 -16.562 1.00 77.38 160 GLN A N 1
ATOM 1274 C CA . GLN A 1 160 ? 10.249 -11.496 -17.361 1.00 77.38 160 GLN A CA 1
ATOM 1275 C C . GLN A 1 160 ? 9.972 -11.242 -18.843 1.00 77.38 160 GLN A C 1
ATOM 1277 O O . GLN A 1 160 ? 10.766 -11.654 -19.683 1.00 77.38 160 G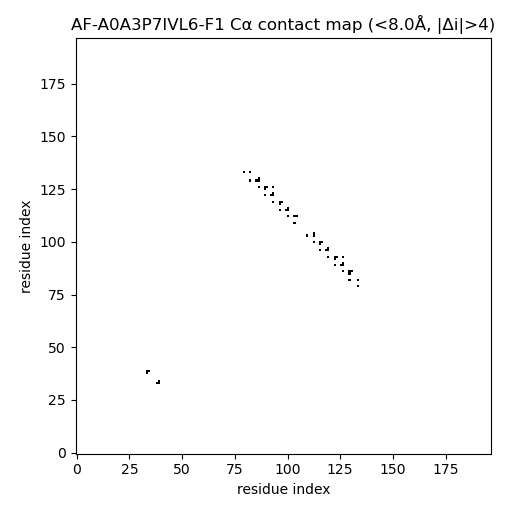LN A O 1
ATOM 1282 N N . ARG A 1 161 ? 8.903 -10.505 -19.173 1.00 82.00 161 ARG A N 1
ATOM 1283 C CA . ARG A 1 161 ? 8.606 -10.143 -20.568 1.00 82.00 161 ARG A CA 1
ATOM 1284 C C . ARG A 1 161 ? 9.718 -9.311 -21.198 1.00 82.00 161 ARG A C 1
ATOM 1286 O O . ARG A 1 161 ? 10.065 -9.547 -22.353 1.00 82.00 161 ARG A O 1
ATOM 1293 N N . LEU A 1 162 ? 10.282 -8.367 -20.443 1.00 73.62 162 LEU A N 1
ATOM 1294 C CA . LEU A 1 162 ? 11.424 -7.573 -20.893 1.00 73.62 162 LEU A CA 1
ATOM 1295 C C . LEU A 1 162 ? 12.659 -8.449 -21.125 1.00 73.62 162 LEU A C 1
ATOM 1297 O O . LEU A 1 162 ? 13.305 -8.296 -22.156 1.00 73.62 162 LEU A O 1
ATOM 1301 N N . MET A 1 163 ? 12.958 -9.388 -20.222 1.00 70.88 163 MET A N 1
ATOM 1302 C CA . MET A 1 163 ? 14.081 -10.317 -20.387 1.00 70.88 163 MET A CA 1
ATOM 1303 C C . MET A 1 163 ? 13.909 -11.206 -21.621 1.00 70.88 163 MET A C 1
ATOM 1305 O O . MET A 1 163 ? 14.827 -11.282 -22.429 1.00 70.88 163 MET A O 1
ATOM 1309 N N . SER A 1 164 ? 12.729 -11.797 -21.833 1.00 81.50 164 SER A N 1
ATOM 1310 C CA . SER A 1 164 ? 12.463 -12.623 -23.019 1.00 81.50 164 SER A CA 1
ATOM 1311 C C . SER A 1 164 ? 12.602 -11.832 -24.321 1.00 81.50 164 SER A C 1
ATOM 1313 O O . SER A 1 164 ? 13.229 -12.305 -25.263 1.00 81.50 164 SER A O 1
ATOM 1315 N N . ALA A 1 165 ? 12.081 -10.600 -24.367 1.00 78.38 165 ALA A N 1
ATOM 1316 C CA . ALA A 1 165 ? 12.267 -9.723 -25.522 1.00 78.38 165 ALA A CA 1
ATOM 1317 C C . ALA A 1 165 ? 13.749 -9.372 -25.743 1.00 78.38 165 ALA A C 1
ATOM 1319 O O . ALA A 1 165 ? 14.209 -9.268 -26.880 1.00 78.38 165 ALA A O 1
ATOM 1320 N N . GLN A 1 166 ? 14.512 -9.204 -24.661 1.00 66.88 166 GLN A N 1
ATOM 1321 C CA . GLN A 1 166 ? 15.940 -8.923 -24.736 1.00 66.88 166 GLN A CA 1
ATOM 1322 C C . GLN A 1 166 ? 16.743 -10.127 -25.248 1.00 66.88 166 GLN A C 1
ATOM 1324 O O . GLN A 1 166 ? 17.674 -9.937 -26.031 1.00 66.88 166 GLN A O 1
ATOM 1329 N N . ASP A 1 167 ? 16.380 -11.344 -24.847 1.00 77.81 167 ASP A N 1
ATOM 1330 C CA . ASP A 1 167 ? 17.009 -12.583 -25.313 1.00 77.81 167 ASP A CA 1
ATOM 1331 C C . ASP A 1 167 ? 16.706 -12.857 -26.792 1.00 77.81 167 ASP A C 1
ATOM 1333 O O . ASP A 1 167 ? 17.618 -13.190 -27.549 1.00 77.81 167 ASP A O 1
ATOM 1337 N N . GLU A 1 168 ? 15.470 -12.617 -27.236 1.00 85.31 168 GLU A N 1
ATOM 1338 C CA . GLU A 1 168 ? 15.085 -12.675 -28.654 1.00 85.31 168 GLU A CA 1
ATOM 1339 C C . GLU A 1 168 ? 15.935 -11.700 -29.489 1.00 85.31 168 GLU A C 1
ATOM 1341 O O . GLU A 1 168 ? 16.542 -12.077 -30.496 1.00 85.31 168 GLU A O 1
ATOM 1346 N N . MET A 1 169 ? 16.062 -10.449 -29.027 1.00 71.75 169 MET A N 1
ATOM 1347 C CA . MET A 1 169 ? 16.910 -9.450 -29.684 1.00 71.75 169 MET A CA 1
ATOM 1348 C C . MET A 1 169 ? 18.385 -9.873 -29.709 1.00 71.75 169 MET A C 1
ATOM 1350 O O . MET A 1 169 ? 19.057 -9.690 -30.726 1.00 71.75 169 MET A O 1
ATOM 1354 N N . ARG A 1 170 ? 18.907 -10.461 -28.624 1.00 74.44 170 ARG A N 1
ATOM 1355 C CA . ARG A 1 170 ? 20.279 -10.996 -28.591 1.00 74.44 170 ARG A CA 1
ATOM 1356 C C . ARG A 1 170 ? 20.467 -12.107 -29.622 1.00 74.44 170 ARG A C 1
ATOM 1358 O O . ARG A 1 170 ? 21.444 -12.061 -30.369 1.00 74.44 170 ARG A O 1
ATOM 1365 N N . ALA A 1 171 ? 19.528 -13.047 -29.715 1.00 87.19 171 ALA A N 1
ATOM 1366 C CA . ALA A 1 171 ? 19.581 -14.136 -30.686 1.00 87.19 171 ALA A CA 1
ATOM 1367 C C . ALA A 1 171 ? 19.586 -13.613 -32.134 1.00 87.19 171 ALA A C 1
ATOM 1369 O O . ALA A 1 171 ? 20.402 -14.052 -32.950 1.00 87.19 171 ALA A O 1
ATOM 1370 N N . GLN A 1 172 ? 18.744 -12.621 -32.447 1.00 84.12 172 GLN A N 1
ATOM 1371 C CA . GLN A 1 172 ? 18.733 -11.987 -33.769 1.00 84.12 172 GLN A CA 1
ATOM 1372 C C . GLN A 1 172 ? 20.062 -11.296 -34.094 1.00 84.12 172 GLN A C 1
ATOM 1374 O O . GLN A 1 172 ? 20.579 -11.457 -35.202 1.00 84.12 172 GLN A O 1
ATOM 1379 N N . ILE A 1 173 ? 20.653 -10.579 -33.132 1.00 82.69 173 ILE A N 1
ATOM 1380 C CA . ILE A 1 173 ? 21.967 -9.942 -33.303 1.00 82.69 173 ILE A CA 1
ATOM 1381 C C . ILE A 1 173 ? 23.048 -10.991 -33.590 1.00 82.69 173 ILE A C 1
ATOM 1383 O O . ILE A 1 173 ? 23.866 -10.785 -34.489 1.00 82.69 173 ILE A O 1
ATOM 1387 N N . GLU A 1 174 ? 23.052 -12.125 -32.886 1.00 85.00 174 GLU A N 1
ATOM 1388 C CA . GLU A 1 174 ? 24.022 -13.197 -33.135 1.00 85.00 174 GLU A CA 1
ATOM 1389 C C . GLU A 1 174 ? 23.897 -13.793 -34.541 1.00 85.00 174 GLU A C 1
ATOM 1391 O O . GLU A 1 174 ? 24.908 -14.016 -35.214 1.00 85.00 174 GLU A O 1
ATOM 1396 N N . VAL A 1 175 ? 22.672 -14.050 -35.007 1.00 89.81 175 VAL A N 1
ATOM 1397 C CA . VAL A 1 175 ? 22.431 -14.553 -36.369 1.00 89.81 175 VAL A CA 1
ATOM 1398 C C . VAL A 1 175 ? 22.925 -13.543 -37.402 1.00 89.81 175 VAL A C 1
ATOM 1400 O O . VAL A 1 175 ? 23.644 -13.921 -38.330 1.00 89.81 175 VAL A O 1
ATOM 1403 N N . LEU A 1 176 ? 22.621 -12.257 -37.208 1.00 81.56 176 LEU A N 1
ATOM 1404 C CA . LEU A 1 176 ? 23.069 -11.187 -38.098 1.00 81.56 176 LEU A CA 1
ATOM 1405 C C . LEU A 1 176 ? 24.602 -11.092 -38.133 1.00 81.56 176 LEU A C 1
ATOM 1407 O O . LEU A 1 176 ? 25.199 -10.993 -39.205 1.00 81.56 176 LEU A O 1
ATOM 1411 N N . GLN A 1 177 ? 25.258 -11.199 -36.975 1.00 82.69 177 GLN A N 1
ATOM 1412 C CA . GLN A 1 177 ? 26.719 -11.225 -36.880 1.00 82.69 177 GLN A CA 1
ATOM 1413 C C . GLN A 1 177 ? 27.332 -12.433 -37.600 1.00 82.69 177 GLN A C 1
ATOM 1415 O O . GLN A 1 177 ? 28.363 -12.284 -38.264 1.00 82.69 177 GLN A O 1
ATOM 1420 N N . ARG A 1 178 ? 26.721 -13.622 -37.498 1.00 85.88 178 ARG A N 1
ATOM 1421 C CA . ARG A 1 178 ? 27.160 -14.820 -38.237 1.00 85.88 178 ARG A CA 1
ATOM 1422 C C . ARG A 1 178 ? 26.996 -14.631 -39.749 1.00 85.88 178 ARG A C 1
ATOM 1424 O O . ARG A 1 178 ? 27.930 -14.927 -40.492 1.00 85.88 178 ARG A O 1
ATOM 1431 N N . ALA A 1 179 ? 25.867 -14.085 -40.201 1.00 85.00 179 ALA A N 1
ATOM 1432 C CA . ALA A 1 179 ? 25.608 -13.821 -41.617 1.00 85.00 179 ALA A CA 1
ATOM 1433 C C . ALA A 1 179 ? 26.600 -12.808 -42.215 1.00 85.00 179 ALA A C 1
ATOM 1435 O O . ALA A 1 179 ? 27.196 -13.075 -43.258 1.00 85.00 179 ALA A O 1
ATOM 1436 N N . VAL A 1 180 ? 26.848 -11.689 -41.524 1.00 83.06 180 VAL A N 1
ATOM 1437 C CA . VAL A 1 180 ? 27.838 -10.681 -41.943 1.00 83.06 180 VAL A CA 1
ATOM 1438 C C . VAL A 1 180 ? 29.242 -11.285 -42.013 1.00 83.06 180 VAL A C 1
ATOM 1440 O O . VAL A 1 180 ? 29.959 -11.063 -42.989 1.00 83.06 180 VAL A O 1
ATOM 1443 N N . ARG A 1 181 ? 29.629 -12.095 -41.018 1.00 83.12 181 ARG A N 1
ATOM 1444 C CA . ARG A 1 181 ? 30.934 -12.772 -41.001 1.00 83.12 181 ARG A CA 1
ATOM 1445 C C . ARG A 1 181 ? 31.099 -13.722 -42.190 1.00 83.12 181 ARG A C 1
ATOM 1447 O O . ARG A 1 181 ? 32.130 -13.670 -42.852 1.00 83.12 181 ARG A O 1
ATOM 1454 N N . ASN A 1 182 ? 30.083 -14.530 -42.493 1.00 84.50 182 ASN A N 1
ATOM 1455 C CA . ASN A 1 182 ? 30.094 -15.445 -43.639 1.00 84.50 182 ASN A CA 1
ATOM 1456 C C . ASN A 1 182 ? 30.127 -14.706 -44.983 1.00 84.50 182 ASN A C 1
ATOM 1458 O O . ASN A 1 182 ? 30.766 -15.157 -45.932 1.00 84.50 182 ASN A O 1
ATOM 1462 N N . HIS A 1 183 ? 29.452 -13.561 -45.082 1.00 78.94 183 HIS A N 1
ATOM 1463 C CA . HIS A 1 183 ? 29.493 -12.755 -46.297 1.00 78.94 183 HIS A CA 1
ATOM 1464 C C . HIS A 1 183 ? 30.882 -12.140 -46.515 1.00 78.94 183 HIS A C 1
ATOM 1466 O O . HIS A 1 183 ? 31.357 -12.080 -47.647 1.00 78.94 183 HIS A O 1
ATOM 1472 N N . TYR A 1 184 ? 31.558 -11.727 -45.439 1.00 71.62 184 TYR A N 1
ATOM 1473 C CA . TYR A 1 184 ? 32.919 -11.198 -45.512 1.00 71.62 184 TYR A CA 1
ATOM 1474 C C . TYR A 1 184 ? 33.928 -12.266 -45.963 1.00 71.62 184 TYR A C 1
ATOM 1476 O O . TYR A 1 184 ? 34.734 -12.002 -46.855 1.00 71.62 184 TYR A O 1
ATOM 1484 N N . THR A 1 185 ? 33.851 -13.488 -45.422 1.00 75.38 185 THR A N 1
ATOM 1485 C CA . THR A 1 185 ? 34.744 -14.590 -45.828 1.00 75.38 185 THR A CA 1
ATOM 1486 C C . THR A 1 185 ? 34.527 -15.006 -47.283 1.00 75.38 185 THR A C 1
ATOM 1488 O O . THR A 1 185 ? 35.496 -15.187 -48.017 1.00 75.38 185 THR A O 1
ATOM 1491 N N . ASN A 1 186 ? 33.274 -15.083 -47.743 1.00 74.62 186 ASN A N 1
ATOM 1492 C CA . ASN A 1 186 ? 32.952 -15.442 -49.127 1.00 74.62 186 ASN A CA 1
ATOM 1493 C C . ASN A 1 186 ? 33.417 -14.361 -50.129 1.00 74.62 186 ASN A C 1
ATOM 1495 O O . ASN A 1 186 ? 34.010 -14.676 -51.162 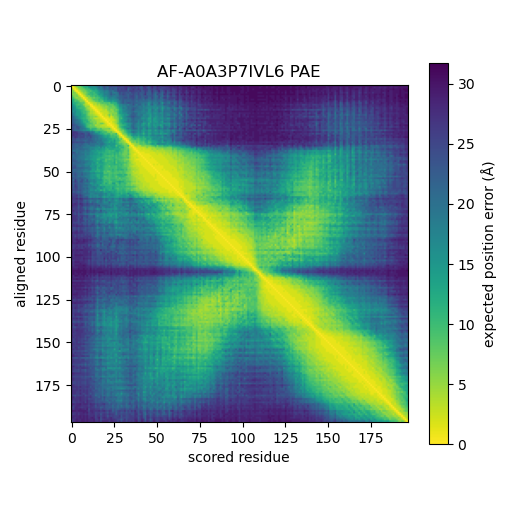1.00 74.62 186 ASN A O 1
ATOM 1499 N N . SER A 1 187 ? 33.247 -13.075 -49.795 1.00 71.00 187 SER A N 1
ATOM 1500 C CA . SER A 1 187 ? 33.783 -11.965 -50.599 1.00 71.00 187 SER A CA 1
ATOM 1501 C C . SER A 1 187 ? 35.314 -11.977 -50.670 1.00 71.00 187 SER A C 1
ATOM 1503 O O . SER A 1 187 ? 35.882 -11.752 -51.738 1.00 71.00 187 SER A O 1
ATOM 1505 N N . GLN A 1 188 ? 35.996 -12.282 -49.563 1.00 64.62 188 GLN A N 1
ATOM 1506 C CA . GLN A 1 188 ? 37.457 -12.376 -49.528 1.00 64.62 188 GLN A CA 1
ATOM 1507 C C . GLN A 1 188 ? 37.969 -13.543 -50.389 1.00 64.62 188 GLN A C 1
ATOM 1509 O O . GLN A 1 188 ? 38.944 -13.392 -51.121 1.00 64.62 188 GLN A O 1
ATOM 1514 N N . GLN A 1 189 ? 37.268 -14.678 -50.376 1.00 60.69 189 GLN A N 1
ATOM 1515 C CA . GLN A 1 189 ? 37.618 -15.855 -51.171 1.00 60.69 189 GLN A CA 1
ATOM 1516 C C . GLN A 1 189 ? 37.389 -15.636 -52.675 1.00 60.69 189 GLN A C 1
ATOM 1518 O O . GLN A 1 189 ? 38.208 -16.065 -53.487 1.00 60.69 189 GLN A O 1
ATOM 1523 N N . ARG A 1 190 ? 36.346 -14.884 -53.056 1.00 59.72 190 ARG A N 1
ATOM 1524 C CA . ARG A 1 190 ? 36.129 -14.448 -54.448 1.00 59.72 190 ARG A CA 1
ATOM 1525 C C . ARG A 1 190 ? 37.227 -13.511 -54.965 1.00 59.72 190 ARG A C 1
ATOM 1527 O O . ARG A 1 190 ? 37.649 -13.672 -56.105 1.00 59.72 190 ARG A O 1
ATOM 1534 N N . CYS A 1 191 ? 37.727 -12.582 -54.147 1.00 56.50 191 CYS A N 1
ATOM 1535 C CA . CYS A 1 191 ? 38.841 -11.709 -54.543 1.00 56.50 191 CYS A CA 1
ATOM 1536 C C . CYS A 1 191 ? 40.160 -12.471 -54.740 1.00 56.50 191 CYS A C 1
ATOM 1538 O O . CYS A 1 191 ? 40.914 -12.146 -55.651 1.00 56.50 191 CYS A O 1
ATOM 1540 N N . VAL A 1 192 ? 40.434 -13.494 -53.923 1.00 57.75 192 VAL A N 1
ATOM 1541 C CA . VAL A 1 192 ? 41.644 -14.325 -54.067 1.00 57.75 192 VAL A CA 1
ATOM 1542 C C . VAL A 1 192 ? 41.589 -15.169 -55.345 1.00 57.75 192 VAL A C 1
ATOM 1544 O O . VAL A 1 192 ? 42.592 -15.282 -56.042 1.00 57.75 192 VAL A O 1
ATOM 1547 N N . PHE A 1 193 ? 40.418 -15.705 -55.700 1.00 56.16 193 PHE A N 1
ATOM 1548 C CA . PHE A 1 193 ? 40.239 -16.454 -56.950 1.00 56.16 193 PHE A CA 1
ATOM 1549 C C . PHE A 1 193 ? 40.309 -15.575 -58.210 1.00 56.16 193 PHE A C 1
ATOM 1551 O O . PHE A 1 193 ? 40.777 -16.046 -59.240 1.00 56.16 193 PHE A O 1
ATOM 1558 N N . ALA A 1 194 ? 39.899 -14.304 -58.140 1.00 55.66 194 ALA A N 1
ATOM 1559 C CA . ALA A 1 194 ? 39.977 -13.369 -59.268 1.00 55.66 194 ALA A CA 1
ATOM 1560 C C . ALA A 1 194 ? 41.403 -12.863 -59.571 1.00 55.66 194 ALA A C 1
ATOM 1562 O O . ALA A 1 194 ? 41.637 -12.334 -60.649 1.00 55.66 194 ALA A O 1
ATOM 1563 N N . PHE A 1 195 ? 42.346 -13.012 -58.636 1.00 52.28 195 PHE A N 1
ATOM 1564 C CA . PHE A 1 195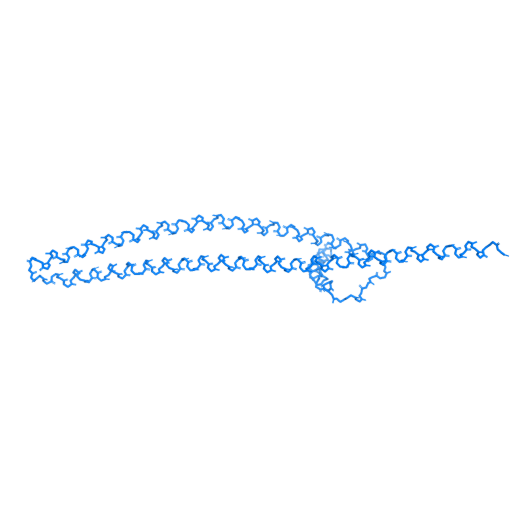 ? 43.748 -12.602 -58.805 1.00 52.28 195 PHE A CA 1
ATOM 1565 C C . PHE A 1 195 ? 44.652 -13.716 -59.357 1.00 52.28 195 PHE A C 1
ATOM 1567 O O . PHE A 1 195 ? 45.828 -13.479 -59.615 1.00 52.28 195 PHE A O 1
ATOM 1574 N N . HIS A 1 196 ? 44.125 -14.937 -59.487 1.00 49.91 196 HIS A N 1
ATOM 1575 C CA . HIS A 1 196 ? 44.889 -16.136 -59.840 1.00 49.91 196 HIS A CA 1
ATOM 1576 C C . HIS A 1 196 ? 44.609 -16.647 -61.266 1.00 49.91 196 HIS A C 1
ATOM 1578 O O . HIS A 1 196 ? 44.952 -17.788 -61.585 1.00 49.91 196 HIS A O 1
ATOM 1584 N N . HIS A 1 197 ? 43.992 -15.809 -62.103 1.00 44.50 197 HIS A N 1
ATOM 1585 C CA . HIS A 1 197 ? 43.678 -16.045 -63.512 1.00 44.50 197 HIS A CA 1
ATOM 1586 C C . HIS A 1 197 ? 44.084 -14.824 -64.343 1.00 44.50 197 HIS A C 1
ATOM 1588 O O . HIS A 1 197 ? 44.379 -15.012 -65.545 1.00 44.50 197 HIS A O 1
#

Organism: Strongylus vulgaris (NCBI:txid40348)